Protein AF-A0A833VD41-F1 (afdb_monomer_lite)

Structure (mmCIF, N/CA/C/O backbone):
data_AF-A0A833VD41-F1
#
_entry.id   AF-A0A833VD41-F1
#
loop_
_atom_site.group_PDB
_atom_site.id
_atom_site.type_symbol
_atom_site.label_atom_id
_atom_site.label_alt_id
_atom_site.label_comp_id
_atom_site.label_asym_id
_atom_site.label_entity_id
_atom_site.label_seq_id
_atom_site.pdbx_PDB_ins_code
_atom_site.Cartn_x
_atom_site.Cartn_y
_atom_site.Cartn_z
_atom_site.occupancy
_atom_site.B_iso_or_equiv
_atom_site.auth_seq_id
_atom_site.auth_comp_id
_atom_site.auth_asym_id
_atom_site.auth_atom_id
_atom_site.pdbx_PDB_model_num
ATOM 1 N N . MET A 1 1 ? -78.124 39.931 -22.603 1.00 24.50 1 MET A N 1
ATOM 2 C CA . MET A 1 1 ? -79.133 40.743 -21.884 1.00 24.50 1 MET A CA 1
ATOM 3 C C . MET A 1 1 ? -78.482 41.311 -20.625 1.00 24.50 1 MET A C 1
ATOM 5 O O . MET A 1 1 ? -77.676 40.606 -20.037 1.00 24.50 1 MET A O 1
ATOM 9 N N . PRO A 1 2 ? -78.702 42.594 -20.312 1.00 43.75 2 PRO A N 1
ATOM 10 C CA . PRO A 1 2 ? -77.705 43.614 -20.656 1.00 43.75 2 PRO A CA 1
ATOM 11 C C . PRO A 1 2 ? -77.547 44.705 -19.577 1.00 43.75 2 PRO A C 1
ATOM 13 O O . PRO A 1 2 ? -78.275 44.710 -18.590 1.00 43.75 2 PRO A O 1
ATOM 16 N N . ARG A 1 3 ? -76.638 45.656 -19.828 1.00 27.34 3 ARG A N 1
ATOM 17 C CA . ARG A 1 3 ? -76.684 47.117 -19.549 1.00 27.34 3 ARG A CA 1
ATOM 18 C C . ARG A 1 3 ? -75.227 47.591 -19.590 1.00 27.34 3 ARG A C 1
ATOM 20 O O . ARG A 1 3 ? -74.376 46.947 -19.003 1.00 27.34 3 ARG A O 1
ATOM 27 N N . GLY A 1 4 ? -74.811 48.645 -20.270 1.00 28.80 4 GLY A N 1
ATOM 28 C CA . GLY A 1 4 ? -75.468 49.783 -20.895 1.00 28.80 4 GLY A CA 1
ATOM 29 C C . GLY A 1 4 ? -74.367 50.847 -21.014 1.00 28.80 4 GLY A C 1
ATOM 30 O O . GLY A 1 4 ? -73.556 50.991 -20.105 1.00 28.80 4 GLY A O 1
ATOM 31 N N . PHE A 1 5 ? -74.283 51.498 -22.168 1.00 29.75 5 PHE A N 1
ATOM 32 C CA . PHE A 1 5 ? -73.279 52.499 -22.543 1.00 29.75 5 PHE A CA 1
ATOM 33 C C . PHE A 1 5 ? -73.194 53.696 -21.583 1.00 29.75 5 PHE A C 1
ATOM 35 O O . PHE A 1 5 ? -74.227 54.181 -21.136 1.00 29.75 5 PHE A O 1
ATOM 42 N N . LEU A 1 6 ? -71.996 54.281 -21.446 1.00 29.16 6 LEU A N 1
ATOM 43 C CA . LEU A 1 6 ? -71.805 55.736 -21.517 1.00 29.16 6 LEU A CA 1
ATOM 44 C C . LEU A 1 6 ? -70.331 56.074 -21.785 1.00 29.16 6 LEU A C 1
ATOM 46 O O . LEU A 1 6 ? -69.421 55.616 -21.100 1.00 29.16 6 LEU A O 1
ATOM 50 N N . ALA A 1 7 ? -70.122 56.848 -22.845 1.00 29.89 7 ALA A N 1
ATOM 51 C CA . ALA A 1 7 ? -68.842 57.398 -23.258 1.00 29.89 7 ALA A CA 1
ATOM 52 C C . ALA A 1 7 ? -68.616 58.793 -22.641 1.00 29.89 7 ALA A C 1
ATOM 54 O O . ALA A 1 7 ? -69.528 59.387 -22.072 1.00 29.89 7 ALA A O 1
ATOM 55 N N . VAL A 1 8 ? -67.434 59.342 -22.949 1.00 27.98 8 VAL A N 1
ATOM 56 C CA . VAL A 1 8 ? -67.030 60.765 -22.906 1.00 27.98 8 VAL A CA 1
ATOM 57 C C . VAL A 1 8 ? -66.381 61.187 -21.573 1.00 27.98 8 VAL A C 1
ATOM 59 O O . VAL A 1 8 ? -67.017 61.290 -20.538 1.00 27.98 8 VAL A O 1
ATOM 62 N N . THR A 1 9 ? -65.069 61.431 -21.523 1.00 29.16 9 THR A N 1
ATOM 63 C CA . THR A 1 9 ? -64.486 62.730 -21.911 1.00 29.16 9 THR A CA 1
ATOM 64 C C . THR A 1 9 ? -62.962 62.638 -22.084 1.00 29.16 9 THR A C 1
ATOM 66 O O . THR A 1 9 ? -62.255 61.987 -21.321 1.00 29.16 9 THR A O 1
ATOM 69 N N . LYS A 1 10 ? -62.446 63.337 -23.102 1.00 31.17 10 LYS A N 1
ATOM 70 C CA . LYS A 1 10 ? -61.019 63.629 -23.292 1.00 31.17 10 LYS A CA 1
ATOM 71 C C . LYS A 1 10 ? -60.601 64.765 -22.353 1.00 31.17 10 LYS A C 1
ATOM 73 O O . LYS A 1 10 ? -61.201 65.831 -22.421 1.00 31.17 10 LYS A O 1
ATOM 78 N N . LEU A 1 11 ? -59.481 64.610 -21.650 1.00 29.00 11 LEU A N 1
ATOM 79 C CA . LEU A 1 11 ? -58.628 65.733 -21.255 1.00 29.00 11 LEU A CA 1
ATOM 80 C C . LEU A 1 11 ? -57.218 65.486 -21.802 1.00 29.00 11 LEU A C 1
ATOM 82 O O . LEU A 1 11 ? -56.498 64.588 -21.375 1.00 29.00 11 LEU A O 1
ATOM 86 N N . LYS A 1 12 ? -56.857 66.270 -22.823 1.00 37.88 12 LYS A N 1
ATOM 87 C CA . LYS A 1 12 ? -55.473 66.465 -23.265 1.00 37.88 12 LYS A CA 1
ATOM 88 C C . LYS A 1 12 ? -54.776 67.322 -22.214 1.00 37.88 12 LYS A C 1
ATOM 90 O O . LYS A 1 12 ? -55.322 68.367 -21.897 1.00 37.88 12 LYS A O 1
ATOM 95 N N . LEU A 1 13 ? -53.551 66.971 -21.826 1.00 28.84 13 LEU A N 1
ATOM 96 C CA . LEU A 1 13 ? -52.504 67.937 -21.475 1.00 28.84 13 LEU A CA 1
ATOM 97 C C . LEU A 1 13 ? -51.120 67.288 -21.671 1.00 28.84 13 LEU A C 1
ATOM 99 O O . LEU A 1 13 ? -50.724 66.371 -20.964 1.00 28.84 13 LEU A O 1
ATOM 103 N N . THR A 1 14 ? -50.459 67.754 -22.736 1.00 30.27 14 THR A N 1
ATOM 104 C CA . THR A 1 14 ? -49.013 68.016 -22.884 1.00 30.27 14 THR A CA 1
ATOM 105 C C . THR A 1 14 ? -47.986 66.960 -22.443 1.00 30.27 14 THR A C 1
ATOM 107 O O . THR A 1 14 ? -47.759 66.720 -21.263 1.00 30.27 14 THR A O 1
ATOM 110 N N . LYS A 1 15 ? -47.245 66.432 -23.432 1.00 36.94 15 LYS A N 1
ATOM 111 C CA . LYS A 1 15 ? -45.976 65.702 -23.245 1.00 36.94 15 LYS A CA 1
ATOM 112 C C . LYS A 1 15 ? -44.894 66.635 -22.677 1.00 36.94 15 LYS A C 1
ATOM 114 O O . LYS A 1 15 ? -44.844 67.796 -23.080 1.00 36.94 15 LYS A O 1
ATOM 119 N N . PRO A 1 16 ? -43.907 66.076 -21.958 1.00 32.91 16 PRO A N 1
ATOM 120 C CA . PRO A 1 16 ? -42.559 66.182 -22.503 1.00 32.91 16 PRO A CA 1
ATOM 121 C C . PRO A 1 16 ? -41.755 64.873 -22.432 1.00 32.91 16 PRO A C 1
ATOM 123 O O . PRO A 1 16 ? -41.550 64.268 -21.391 1.00 32.91 16 PRO A O 1
ATOM 126 N N . ASN A 1 17 ? -41.282 64.486 -23.615 1.00 32.09 17 ASN A N 1
ATOM 127 C CA . ASN A 1 17 ? -39.889 64.165 -23.920 1.00 32.09 17 ASN A CA 1
ATOM 128 C C . ASN A 1 17 ? -39.107 63.237 -22.963 1.00 32.09 17 ASN A C 1
ATOM 130 O O . ASN A 1 17 ? -38.398 63.703 -22.078 1.00 32.09 17 ASN A O 1
ATOM 134 N N . MET A 1 18 ? -39.075 61.934 -23.267 1.00 29.88 18 MET A N 1
ATOM 135 C CA . MET A 1 18 ? -37.922 61.086 -22.942 1.00 29.88 18 MET A CA 1
ATOM 136 C C . MET A 1 18 ? -37.535 60.240 -24.158 1.00 29.88 18 MET A C 1
ATOM 138 O O . MET A 1 18 ? -38.360 59.598 -24.805 1.00 29.88 18 MET A O 1
ATOM 142 N N . LYS A 1 19 ? -36.251 60.339 -24.502 1.00 36.59 19 LYS A N 1
ATOM 143 C CA . LYS A 1 19 ? -35.615 59.878 -25.737 1.00 36.59 19 LYS A CA 1
ATOM 144 C C . LYS A 1 19 ? -35.755 58.364 -25.936 1.00 36.59 19 LYS A C 1
ATOM 146 O O . LYS A 1 19 ? -35.441 57.577 -25.048 1.00 36.59 19 LYS A O 1
ATOM 151 N N . MET A 1 20 ? -36.148 57.977 -27.149 1.00 26.28 20 MET A N 1
ATOM 152 C CA . MET A 1 20 ? -36.200 56.589 -27.612 1.00 26.28 20 MET A CA 1
ATOM 153 C C . MET A 1 20 ? -34.796 55.969 -27.654 1.00 26.28 20 MET A C 1
ATOM 155 O O . MET A 1 20 ? -33.944 56.409 -28.429 1.00 26.28 20 MET A O 1
ATOM 159 N N . LYS A 1 21 ? -34.565 54.902 -26.881 1.00 37.25 21 LYS A N 1
ATOM 160 C CA . LYS A 1 21 ? -33.503 53.931 -27.179 1.00 37.25 21 LYS A CA 1
ATOM 161 C C . LYS A 1 21 ? -34.046 52.966 -28.233 1.00 37.25 21 LYS A C 1
ATOM 163 O O . LYS A 1 21 ? -35.044 52.298 -27.998 1.00 37.25 21 LYS A O 1
ATOM 168 N N . LYS A 1 22 ? -33.410 52.937 -29.407 1.00 36.41 22 LYS A N 1
ATOM 169 C CA . LYS A 1 22 ? -33.751 52.012 -30.495 1.00 36.41 22 LYS A CA 1
ATOM 170 C C . LYS A 1 22 ? -33.491 50.565 -30.066 1.00 36.41 22 LYS A C 1
ATOM 172 O O . LYS A 1 22 ? -32.400 50.227 -29.614 1.00 36.41 22 LYS A O 1
ATOM 177 N N . GLU A 1 23 ? -34.510 49.748 -30.263 1.00 32.75 23 GLU A N 1
ATOM 178 C CA . GLU A 1 23 ? -34.560 48.303 -30.073 1.00 32.75 23 GLU A CA 1
ATOM 179 C C . GLU A 1 23 ? -33.727 47.575 -31.149 1.00 32.75 23 GLU A C 1
ATOM 181 O O . GLU A 1 23 ? -33.763 47.942 -32.327 1.00 32.75 23 GLU A O 1
ATOM 186 N N . LYS A 1 24 ? -32.961 46.544 -30.763 1.00 35.94 24 LYS A N 1
ATOM 187 C CA . LYS A 1 24 ? -32.321 45.597 -31.695 1.00 35.94 24 LYS A CA 1
ATOM 188 C C . LYS A 1 24 ? -32.912 44.199 -31.477 1.00 35.94 24 LYS A C 1
ATOM 190 O O . LYS A 1 24 ? -32.937 43.708 -30.355 1.00 35.94 24 LYS A O 1
ATOM 195 N N . LYS A 1 25 ? -33.376 43.614 -32.588 1.00 32.78 25 LYS A N 1
ATOM 196 C CA . LYS A 1 25 ? -34.058 42.316 -32.760 1.00 32.78 25 LYS A CA 1
ATOM 197 C C . LYS A 1 25 ? -33.333 41.110 -32.122 1.00 32.78 25 LYS A C 1
ATOM 199 O O . LYS A 1 25 ? -32.107 41.148 -31.992 1.00 32.78 25 LYS A O 1
ATOM 204 N N . PRO A 1 26 ? -34.072 40.028 -31.790 1.00 31.58 26 PRO A N 1
ATOM 205 C CA . PRO A 1 26 ? -33.546 38.873 -31.067 1.00 31.58 26 PRO A CA 1
ATOM 206 C C . PRO A 1 26 ? -32.606 38.043 -31.950 1.00 31.58 26 PRO A C 1
ATOM 208 O O . PRO A 1 26 ? -32.901 37.797 -33.119 1.00 31.58 26 PRO A O 1
ATOM 211 N N . LYS A 1 27 ? -31.476 37.607 -31.383 1.00 34.44 27 LYS A N 1
ATOM 212 C CA . LYS A 1 27 ? -30.559 36.654 -32.018 1.00 34.44 27 LYS A CA 1
ATOM 213 C C . LYS A 1 27 ? -30.874 35.232 -31.544 1.00 34.44 27 LYS A C 1
ATOM 215 O O . LYS A 1 27 ? -30.979 34.985 -30.345 1.00 34.44 27 LYS A O 1
ATOM 220 N N . THR A 1 28 ? -31.023 34.338 -32.514 1.00 33.16 28 THR A N 1
ATOM 221 C CA . THR A 1 28 ? -31.126 32.871 -32.432 1.00 33.16 28 THR A CA 1
ATOM 222 C C . THR A 1 28 ? -29.975 32.279 -31.591 1.00 33.16 28 THR A C 1
ATOM 224 O O . THR A 1 28 ? -28.886 32.855 -31.617 1.00 33.16 28 THR A O 1
ATOM 227 N N . PRO A 1 29 ? -30.165 31.175 -30.834 1.00 34.50 29 PRO A N 1
ATOM 228 C CA . PRO A 1 29 ? -29.155 30.676 -29.899 1.00 34.50 29 PRO A CA 1
ATOM 229 C C . PRO A 1 29 ? -27.916 30.156 -30.632 1.00 34.50 29 PRO A C 1
ATOM 231 O O . PRO A 1 29 ? -27.922 29.106 -31.272 1.00 34.50 29 PRO A O 1
ATOM 234 N N . GLU A 1 30 ? -26.843 30.925 -30.517 1.00 30.03 30 GLU A N 1
ATOM 235 C CA . GLU A 1 30 ? -25.535 30.630 -31.074 1.00 30.03 30 GLU A CA 1
ATOM 236 C C . GLU A 1 30 ? -24.824 29.601 -30.180 1.00 30.03 30 GLU A C 1
ATOM 238 O O . GLU A 1 30 ? -24.480 29.876 -29.032 1.00 30.03 30 GLU A O 1
ATOM 243 N N . SER A 1 31 ? -24.701 28.391 -30.732 1.00 28.92 31 SER A N 1
ATOM 244 C CA . SER A 1 31 ? -23.629 27.404 -30.555 1.00 28.92 31 SER A CA 1
ATOM 245 C C . SER A 1 31 ? -23.023 27.209 -29.157 1.00 28.92 31 SER A C 1
ATOM 247 O O . SER A 1 31 ? -22.315 28.066 -28.631 1.00 28.92 31 SER A O 1
ATOM 249 N N . TYR A 1 32 ? -23.211 25.992 -28.635 1.00 28.55 32 TYR A N 1
ATOM 250 C CA . TYR A 1 32 ? -22.331 25.249 -27.724 1.00 28.55 32 TYR A CA 1
ATOM 251 C C . TYR A 1 32 ? -21.067 26.002 -27.283 1.00 28.55 32 TYR A C 1
ATOM 253 O O . TYR A 1 32 ? -20.016 25.923 -27.917 1.00 28.55 32 TYR A O 1
ATOM 261 N N . LYS A 1 33 ? -21.154 26.700 -26.146 1.00 33.66 33 LYS A N 1
ATOM 262 C CA . LYS A 1 33 ? -19.960 27.139 -25.426 1.00 33.66 33 LYS A CA 1
ATOM 263 C C . LYS A 1 33 ? -19.175 25.891 -25.045 1.00 33.66 33 LYS A C 1
ATOM 265 O O . LYS A 1 33 ? -19.639 25.085 -24.238 1.00 33.66 33 LYS A O 1
ATOM 270 N N . THR A 1 34 ? -18.000 25.738 -25.642 1.00 32.47 34 THR A N 1
ATOM 271 C CA . THR A 1 34 ? -17.008 24.734 -25.275 1.00 32.47 34 THR A CA 1
ATOM 272 C C . THR A 1 34 ? -16.805 24.802 -23.769 1.00 32.47 34 THR A C 1
ATOM 274 O O . THR A 1 34 ? -16.324 25.806 -23.242 1.00 32.47 34 THR A O 1
ATOM 277 N N . ARG A 1 35 ? -17.232 23.744 -23.075 1.00 36.59 35 ARG A N 1
ATOM 278 C CA . ARG A 1 35 ? -16.995 23.526 -21.651 1.00 36.59 35 ARG A CA 1
ATOM 279 C C . ARG A 1 35 ? -15.515 23.800 -21.394 1.00 36.59 35 ARG A C 1
ATOM 281 O O . ARG A 1 35 ? -14.660 23.109 -21.945 1.00 36.59 35 ARG A O 1
ATOM 288 N N . THR A 1 36 ? -15.217 24.840 -20.619 1.00 36.47 36 THR A N 1
ATOM 289 C CA . THR A 1 36 ? -13.867 25.123 -20.130 1.00 36.47 36 THR A CA 1
ATOM 290 C C . THR A 1 36 ? -13.336 23.836 -19.516 1.00 36.47 36 THR A C 1
ATOM 292 O O . THR A 1 36 ? -13.915 23.338 -18.549 1.00 36.47 36 THR A O 1
ATOM 295 N N . LYS A 1 37 ? -12.312 23.243 -20.140 1.00 48.03 37 LYS A N 1
ATOM 296 C CA . LYS A 1 37 ? -11.690 22.004 -19.671 1.00 48.03 37 LYS A CA 1
ATOM 297 C C . LYS A 1 37 ? -11.190 22.268 -18.255 1.00 48.03 37 LYS A C 1
ATOM 299 O O . LYS A 1 37 ? -10.231 23.013 -18.077 1.00 48.03 37 LYS A O 1
ATOM 304 N N . THR A 1 38 ? -11.855 21.701 -17.256 1.00 41.53 38 THR A N 1
ATOM 305 C CA . THR A 1 38 ? -11.298 21.611 -15.909 1.00 41.53 38 THR A CA 1
ATOM 306 C C . THR A 1 38 ? -9.931 20.940 -16.033 1.00 41.53 38 THR A C 1
ATOM 308 O O . THR A 1 38 ? -9.863 19.874 -16.657 1.00 41.53 38 THR A O 1
ATOM 311 N N . PRO A 1 39 ? -8.843 21.538 -15.521 1.00 53.81 39 PRO A N 1
ATOM 312 C CA . PRO A 1 39 ? -7.560 20.857 -15.504 1.00 53.81 39 PRO A CA 1
ATOM 313 C C . PRO A 1 39 ? -7.734 19.561 -14.707 1.00 53.81 39 PRO A C 1
ATOM 315 O O . PRO A 1 39 ? -8.238 19.576 -13.586 1.00 53.81 39 PRO A O 1
ATOM 318 N N . THR A 1 40 ? -7.396 18.427 -15.314 1.00 61.81 40 THR A N 1
ATOM 319 C CA . THR A 1 40 ? -7.326 17.150 -14.598 1.00 61.81 40 THR A CA 1
ATOM 320 C C . THR A 1 40 ? -6.220 17.239 -13.543 1.00 61.81 40 THR A C 1
ATOM 322 O O . THR A 1 40 ? -5.266 17.996 -13.730 1.00 61.81 40 THR A O 1
ATOM 325 N N . LEU A 1 41 ? -6.310 16.474 -12.447 1.00 63.34 41 LEU A N 1
ATOM 326 C CA . LEU A 1 41 ? -5.271 16.446 -11.397 1.00 63.34 41 LEU A CA 1
ATOM 327 C C . LEU A 1 41 ? -3.870 16.208 -11.982 1.00 63.34 41 LEU A C 1
ATOM 329 O O . LEU A 1 41 ? -2.909 16.881 -11.615 1.00 63.34 41 LEU A O 1
ATOM 333 N N . ARG A 1 42 ? -3.794 15.355 -13.005 1.00 59.31 42 ARG A N 1
ATOM 334 C CA . ARG A 1 42 ? -2.610 15.141 -13.839 1.00 59.31 42 ARG A CA 1
ATOM 335 C C . ARG A 1 42 ? -1.996 16.431 -14.402 1.00 59.31 42 ARG A C 1
ATOM 337 O O . ARG A 1 42 ? -0.784 16.592 -14.346 1.00 59.31 42 ARG A O 1
ATOM 344 N N . ASN A 1 43 ? -2.802 17.349 -14.937 1.00 62.09 43 ASN A N 1
ATOM 345 C CA . ASN A 1 43 ? -2.316 18.611 -15.510 1.00 62.09 43 ASN A CA 1
ATOM 346 C C . ASN A 1 43 ? -1.880 19.624 -14.442 1.00 62.09 43 ASN A C 1
ATOM 348 O O . ASN A 1 43 ? -1.163 20.564 -14.764 1.00 62.09 43 ASN A O 1
ATOM 352 N N . LEU A 1 44 ? -2.341 19.464 -13.198 1.00 63.66 44 LEU A N 1
ATOM 353 C CA . LEU A 1 44 ? -1.937 20.304 -12.072 1.00 63.66 44 LEU A CA 1
ATOM 354 C C . LEU A 1 44 ? -0.599 19.844 -11.477 1.00 63.66 44 LEU A C 1
ATOM 356 O O . LEU A 1 44 ? 0.201 20.668 -11.045 1.00 63.66 44 LEU A O 1
ATOM 360 N N . LEU A 1 45 ? -0.374 18.528 -11.445 1.00 65.81 45 LEU A N 1
ATOM 361 C CA . LEU A 1 45 ? 0.787 17.915 -10.797 1.00 65.81 45 LEU A CA 1
ATOM 362 C C . LEU A 1 45 ? 1.987 17.748 -11.736 1.00 65.81 45 LEU A C 1
ATOM 364 O O . LEU A 1 45 ? 3.132 17.774 -11.286 1.00 65.81 45 LEU A O 1
ATOM 368 N N . LEU A 1 46 ? 1.755 17.618 -13.043 1.00 68.56 46 LEU A N 1
ATOM 369 C CA . LEU A 1 46 ? 2.820 17.719 -14.035 1.00 68.56 46 LEU A CA 1
ATOM 370 C C . LEU A 1 46 ? 3.150 19.204 -14.229 1.00 68.56 46 LEU A C 1
ATOM 372 O O . LEU A 1 46 ? 2.297 19.984 -14.644 1.00 68.56 46 LEU A O 1
ATOM 376 N N . GLY A 1 47 ? 4.381 19.605 -13.894 1.00 59.50 47 GLY A N 1
ATOM 377 C CA . GLY A 1 47 ? 4.810 21.001 -13.999 1.00 59.50 47 GLY A CA 1
ATOM 378 C C . GLY A 1 47 ? 4.598 21.583 -15.408 1.00 59.50 47 GLY A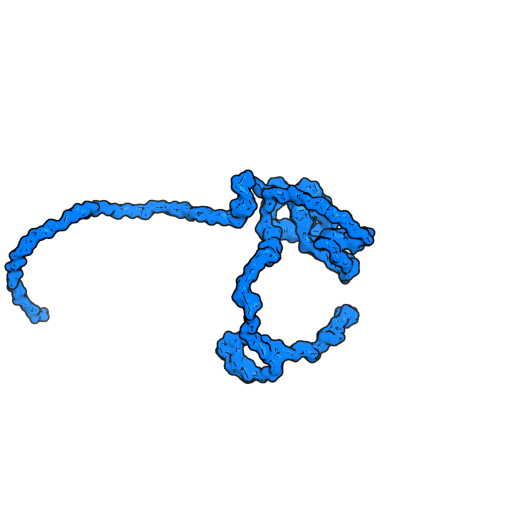 C 1
ATOM 379 O O . GLY A 1 47 ? 4.567 20.833 -16.385 1.00 59.50 47 GLY A O 1
ATOM 380 N N . PRO A 1 48 ? 4.517 22.918 -15.558 1.00 58.19 48 PRO A N 1
ATOM 381 C CA . PRO A 1 48 ? 4.185 23.581 -16.829 1.00 58.19 48 PRO A CA 1
ATOM 382 C C . PRO A 1 48 ? 5.164 23.280 -17.982 1.00 58.19 48 PRO A C 1
ATOM 384 O O . PRO A 1 48 ? 4.864 23.554 -19.142 1.00 58.19 48 PRO A O 1
ATOM 387 N N . THR A 1 49 ? 6.332 22.709 -17.681 1.00 56.72 49 THR A N 1
ATOM 388 C CA . THR A 1 49 ? 7.363 22.290 -18.640 1.00 56.72 49 THR A CA 1
ATOM 389 C C . THR A 1 49 ? 7.268 20.814 -19.052 1.00 56.72 49 THR A C 1
ATOM 391 O O . THR A 1 49 ? 7.893 20.412 -20.036 1.00 56.72 49 THR A O 1
ATOM 394 N N . ALA A 1 50 ? 6.494 19.991 -18.339 1.00 59.78 50 ALA A N 1
ATOM 395 C CA . ALA A 1 50 ? 6.379 18.561 -18.591 1.00 59.78 50 ALA A CA 1
ATOM 396 C C . ALA A 1 50 ? 5.384 18.292 -19.731 1.00 59.78 50 ALA A C 1
ATOM 398 O O . ALA A 1 50 ? 4.183 18.146 -19.525 1.00 59.78 50 ALA A O 1
ATOM 399 N N . LYS A 1 51 ? 5.896 18.199 -20.964 1.00 67.50 51 LYS A N 1
ATOM 400 C CA . LYS A 1 51 ? 5.085 17.849 -22.146 1.00 67.50 51 LYS A CA 1
ATOM 401 C C . LYS A 1 51 ? 4.547 16.412 -22.107 1.00 67.50 51 LYS A C 1
ATOM 403 O O . LYS A 1 51 ? 3.555 16.120 -22.769 1.00 67.50 51 LYS A O 1
ATOM 408 N N . THR A 1 52 ? 5.197 15.518 -21.361 1.00 80.19 52 THR A N 1
ATOM 409 C CA . THR A 1 52 ? 4.896 14.079 -21.332 1.00 80.19 52 THR A CA 1
ATOM 410 C C . THR A 1 52 ? 5.069 13.511 -19.927 1.00 80.19 52 THR A C 1
ATOM 412 O O . THR A 1 52 ? 6.082 13.770 -19.278 1.00 80.19 52 THR A O 1
ATOM 415 N N . ASN A 1 53 ? 4.110 12.702 -19.480 1.00 88.25 53 ASN A N 1
ATOM 416 C CA . ASN A 1 53 ? 4.215 11.941 -18.237 1.00 88.25 53 ASN A CA 1
ATOM 417 C C . ASN A 1 53 ? 5.189 10.769 -18.435 1.00 88.25 53 ASN A C 1
ATOM 419 O O . ASN A 1 53 ? 5.043 10.007 -19.389 1.00 88.25 53 ASN A O 1
ATOM 423 N N . LEU A 1 54 ? 6.157 10.602 -17.536 1.00 90.94 54 LEU A N 1
ATOM 424 C CA . LEU A 1 54 ? 7.136 9.514 -17.576 1.00 90.94 54 LEU A CA 1
ATOM 425 C C . LEU A 1 54 ? 6.462 8.140 -17.507 1.00 90.94 54 LEU A C 1
ATOM 427 O O . LEU A 1 54 ? 6.932 7.195 -18.138 1.00 90.94 54 LEU A O 1
ATOM 431 N N . ARG A 1 55 ? 5.334 8.032 -16.794 1.00 92.00 55 ARG A N 1
ATOM 432 C CA . ARG A 1 55 ? 4.498 6.823 -16.787 1.00 92.00 55 ARG A CA 1
ATOM 433 C C . ARG A 1 55 ? 4.152 6.386 -18.209 1.00 92.00 55 ARG A C 1
ATOM 435 O O . ARG A 1 55 ? 4.233 5.202 -18.519 1.00 92.00 55 ARG A O 1
ATOM 442 N N . ASP A 1 56 ? 3.838 7.347 -19.075 1.00 90.38 56 ASP A N 1
ATOM 443 C CA . ASP A 1 56 ? 3.352 7.079 -20.422 1.00 90.38 56 ASP A CA 1
ATOM 444 C C . ASP A 1 56 ? 4.449 6.551 -21.349 1.00 90.38 56 ASP A C 1
ATOM 446 O O . ASP A 1 56 ? 4.245 5.599 -22.094 1.00 90.38 56 ASP A O 1
ATOM 450 N N . THR A 1 57 ? 5.638 7.145 -21.273 1.00 90.75 57 THR A N 1
ATOM 451 C CA . THR A 1 57 ? 6.773 6.765 -22.121 1.00 90.75 57 THR A CA 1
ATOM 452 C C . THR A 1 57 ? 7.548 5.572 -21.569 1.00 90.75 57 THR A C 1
ATOM 454 O O . THR A 1 57 ? 8.116 4.799 -22.334 1.00 90.75 57 THR A O 1
ATOM 457 N N . GLY A 1 58 ? 7.577 5.402 -20.246 1.00 91.88 58 GLY A N 1
ATOM 458 C CA . GLY A 1 58 ? 8.368 4.366 -19.585 1.00 91.88 58 GLY A CA 1
ATOM 459 C C . GLY A 1 58 ? 7.702 2.990 -19.521 1.00 91.88 58 GLY A C 1
ATOM 460 O O . GLY A 1 58 ? 8.408 2.006 -19.327 1.00 91.88 58 GLY A O 1
ATOM 461 N N . LEU A 1 59 ? 6.380 2.881 -19.670 1.00 92.88 59 LEU A N 1
ATOM 462 C CA . LEU A 1 59 ? 5.690 1.580 -19.664 1.00 92.88 59 LEU A CA 1
ATOM 463 C C . LEU A 1 59 ? 5.729 0.854 -21.018 1.00 92.88 59 LEU A C 1
ATOM 465 O O . LEU A 1 59 ? 5.410 -0.334 -21.087 1.00 92.88 59 LEU A O 1
ATOM 469 N N . GLY A 1 60 ? 6.114 1.543 -22.096 1.00 91.50 60 GLY A N 1
ATOM 470 C CA . GLY A 1 60 ? 6.141 0.965 -23.438 1.00 91.50 60 GLY A CA 1
ATOM 471 C C . GLY A 1 60 ? 4.770 0.417 -23.842 1.00 91.50 60 GLY A C 1
ATOM 472 O O . GLY A 1 60 ? 3.765 1.118 -23.751 1.00 91.50 60 GLY A O 1
ATOM 473 N N . ALA A 1 61 ? 4.716 -0.852 -24.252 1.00 92.19 61 ALA A N 1
ATOM 474 C CA . ALA A 1 61 ? 3.474 -1.509 -24.667 1.00 92.19 61 ALA A CA 1
ATOM 475 C C . ALA A 1 61 ? 2.418 -1.601 -23.547 1.00 92.19 61 ALA A C 1
ATOM 477 O O . ALA A 1 61 ? 1.226 -1.625 -23.839 1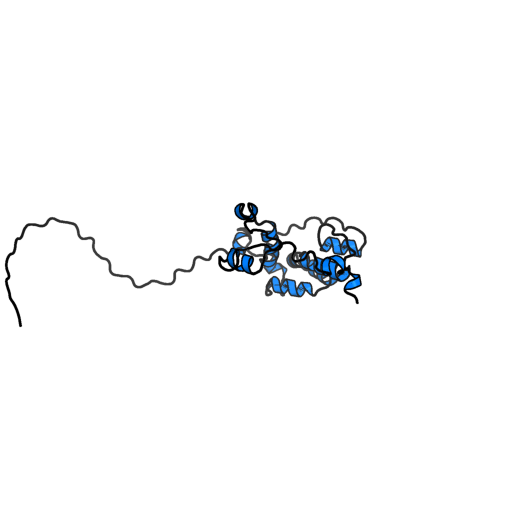.00 92.19 61 ALA A O 1
ATOM 478 N N . LEU A 1 62 ? 2.833 -1.592 -22.274 1.00 92.94 62 LEU A N 1
ATOM 479 C CA . LEU A 1 62 ? 1.921 -1.645 -21.125 1.00 92.94 62 LEU A CA 1
ATOM 480 C C . LEU A 1 62 ? 1.230 -0.305 -20.848 1.00 92.94 62 LEU A C 1
ATOM 482 O O . LEU A 1 62 ? 0.357 -0.230 -19.987 1.00 92.94 62 LEU A O 1
ATOM 486 N N . TYR A 1 63 ? 1.584 0.757 -21.580 1.00 92.25 63 TYR A N 1
ATOM 487 C CA . TYR A 1 63 ? 0.972 2.073 -21.433 1.00 92.25 63 TYR A CA 1
ATOM 488 C C . TYR A 1 63 ? -0.559 2.050 -21.568 1.00 92.25 63 TYR A C 1
ATOM 490 O O . TYR A 1 63 ? -1.247 2.829 -20.909 1.00 92.25 63 TYR A O 1
ATOM 498 N N . CYS A 1 64 ? -1.107 1.161 -22.397 1.00 93.31 64 CYS A N 1
ATOM 499 C CA . CYS A 1 64 ? -2.547 1.078 -22.630 1.00 93.31 64 CYS A CA 1
ATOM 500 C C . CYS A 1 64 ? -3.350 0.582 -21.416 1.00 93.31 64 CYS A C 1
ATOM 502 O O . CYS A 1 64 ? -4.562 0.792 -21.373 1.00 93.31 64 CYS A O 1
ATOM 504 N N . LEU A 1 65 ? -2.702 -0.062 -20.441 1.00 94.12 65 LEU A N 1
ATOM 505 C CA . LEU A 1 65 ? -3.368 -0.595 -19.258 1.00 94.12 65 LEU A CA 1
ATOM 506 C C . LEU A 1 65 ? -3.655 0.527 -18.251 1.00 94.12 65 LEU A C 1
ATOM 508 O O . LEU A 1 65 ? -2.781 1.362 -18.032 1.00 94.12 65 LEU A O 1
ATOM 512 N N . PRO A 1 66 ? -4.828 0.556 -17.600 1.00 94.12 66 PRO A N 1
ATOM 513 C CA . PRO A 1 66 ? -5.049 1.329 -16.380 1.00 94.12 66 PRO A CA 1
ATOM 514 C C . PRO A 1 66 ? -4.069 0.929 -15.269 1.00 94.12 66 PRO A C 1
ATOM 516 O O . PRO A 1 66 ? -3.657 -0.228 -15.196 1.00 94.12 66 PRO A O 1
ATOM 519 N N . ASP A 1 67 ? -3.723 1.869 -14.388 1.00 93.94 67 ASP A N 1
ATOM 520 C CA . ASP A 1 67 ? -2.747 1.625 -13.314 1.00 93.94 67 ASP A CA 1
ATOM 521 C C . ASP A 1 67 ? -3.209 0.543 -12.324 1.00 93.94 67 ASP A C 1
ATOM 523 O O . ASP A 1 67 ? -2.385 -0.255 -11.882 1.00 93.94 67 ASP A O 1
ATOM 527 N N . ASP A 1 68 ? -4.513 0.467 -12.042 1.00 93.69 68 ASP A N 1
ATOM 528 C CA . ASP A 1 68 ? -5.104 -0.558 -11.171 1.00 93.69 68 ASP A CA 1
ATOM 529 C C . ASP A 1 68 ? -4.909 -1.961 -11.769 1.00 93.69 68 ASP A C 1
ATOM 531 O O . ASP A 1 68 ? -4.385 -2.856 -11.112 1.00 93.69 68 ASP A O 1
ATOM 535 N N . LEU A 1 69 ? -5.229 -2.132 -13.061 1.00 95.88 69 LEU A N 1
ATOM 536 C CA . LEU A 1 69 ? -5.049 -3.410 -13.763 1.00 95.88 69 LEU A CA 1
ATOM 537 C C . LEU A 1 69 ? -3.573 -3.782 -13.898 1.00 95.88 69 LEU A C 1
ATOM 539 O O . LEU A 1 69 ? -3.215 -4.954 -13.809 1.00 95.88 69 LEU A O 1
ATOM 543 N N . LEU A 1 70 ? -2.704 -2.792 -14.117 1.00 95.69 70 LEU A N 1
ATOM 544 C CA . LEU A 1 70 ? -1.265 -3.020 -14.117 1.00 95.69 70 LEU A CA 1
ATOM 545 C C . LEU A 1 70 ? -0.804 -3.531 -12.746 1.00 95.69 70 LEU A C 1
ATOM 547 O O . LEU A 1 70 ? -0.043 -4.491 -12.689 1.00 95.69 70 LEU A O 1
ATOM 551 N N . HIS A 1 71 ? -1.277 -2.930 -11.652 1.00 94.75 71 HIS A N 1
ATOM 552 C CA . HIS A 1 71 ? -0.967 -3.398 -10.304 1.00 94.75 71 HIS A CA 1
ATOM 553 C C . HIS A 1 71 ? -1.475 -4.823 -10.054 1.00 94.75 71 HIS A C 1
ATOM 555 O O . HIS A 1 71 ? -0.716 -5.640 -9.536 1.00 94.75 71 HIS A O 1
ATOM 561 N N . ASP A 1 72 ? -2.701 -5.142 -10.473 1.00 95.50 72 ASP A N 1
ATOM 562 C CA . ASP A 1 72 ? -3.274 -6.485 -10.337 1.00 95.50 72 ASP A CA 1
ATOM 563 C C . ASP A 1 72 ? -2.431 -7.533 -11.072 1.00 95.50 72 ASP A C 1
ATOM 565 O O . ASP A 1 72 ? -2.123 -8.580 -10.507 1.00 95.50 72 ASP A O 1
ATOM 569 N N . ILE A 1 73 ? -1.970 -7.238 -12.292 1.00 96.44 73 ILE A N 1
ATOM 570 C CA . ILE A 1 73 ? -1.067 -8.126 -13.042 1.00 96.44 73 ILE A CA 1
ATOM 571 C C . ILE A 1 73 ? 0.266 -8.292 -12.306 1.00 96.44 73 ILE A C 1
ATOM 573 O O . ILE A 1 73 ? 0.746 -9.412 -12.143 1.00 96.44 73 ILE A O 1
ATOM 577 N N . LEU A 1 74 ? 0.862 -7.193 -11.833 1.00 96.56 74 LEU A N 1
ATOM 578 C CA . LEU A 1 74 ? 2.122 -7.240 -11.087 1.00 96.56 74 LEU A CA 1
ATOM 579 C C . LEU A 1 74 ? 1.987 -8.001 -9.760 1.00 96.56 74 LEU A C 1
ATOM 581 O O . LEU A 1 74 ? 2.968 -8.573 -9.296 1.00 96.56 74 LEU A O 1
ATOM 585 N N . SER A 1 75 ? 0.792 -8.050 -9.166 1.00 96.12 75 SER A N 1
ATOM 586 C CA . SER A 1 75 ? 0.529 -8.806 -7.935 1.00 96.12 75 SER A CA 1
ATOM 587 C C . SER A 1 75 ? 0.603 -10.326 -8.117 1.00 96.12 75 SER A C 1
ATOM 589 O O . SER A 1 75 ? 0.755 -11.048 -7.134 1.00 96.12 75 SER A O 1
ATOM 591 N N . LEU A 1 76 ? 0.534 -10.807 -9.364 1.00 96.19 76 LEU A N 1
ATOM 592 C CA . LEU A 1 76 ? 0.678 -12.222 -9.712 1.00 96.19 76 LEU A CA 1
ATOM 593 C C . LEU A 1 76 ? 2.144 -12.656 -9.838 1.00 96.19 76 LEU A C 1
ATOM 595 O O . LEU A 1 76 ? 2.420 -13.853 -9.892 1.00 96.19 76 LEU A O 1
ATOM 599 N N . LEU A 1 77 ? 3.072 -11.701 -9.926 1.00 96.69 77 LEU A N 1
ATOM 600 C CA . LEU A 1 77 ? 4.492 -11.972 -10.108 1.00 96.69 77 LEU A CA 1
ATOM 601 C C . LEU A 1 77 ? 5.174 -12.285 -8.776 1.00 96.69 77 LEU A C 1
ATOM 603 O O . LEU A 1 77 ? 4.828 -11.739 -7.725 1.00 96.69 77 LEU A O 1
ATOM 607 N N . ASP A 1 78 ? 6.199 -13.133 -8.834 1.00 95.88 78 ASP A N 1
ATOM 608 C CA . ASP A 1 78 ? 7.059 -13.373 -7.686 1.00 95.88 78 ASP A CA 1
ATOM 609 C C . ASP A 1 78 ? 8.072 -12.226 -7.486 1.00 95.88 78 ASP A C 1
ATOM 611 O O . ASP A 1 78 ? 8.182 -11.277 -8.271 1.00 95.88 78 ASP A O 1
ATOM 615 N N . ALA A 1 79 ? 8.838 -12.293 -6.397 1.00 95.25 79 ALA A N 1
ATOM 616 C CA . ALA A 1 79 ? 9.826 -11.263 -6.093 1.00 95.25 79 ALA A CA 1
ATOM 617 C C . ALA A 1 79 ? 10.946 -11.155 -7.146 1.00 95.25 79 ALA A C 1
ATOM 619 O O . ALA A 1 79 ? 11.519 -10.075 -7.309 1.00 95.25 79 ALA A O 1
ATOM 620 N N . THR A 1 80 ? 11.284 -12.257 -7.819 1.00 95.31 80 THR A N 1
ATOM 621 C CA . THR A 1 80 ? 12.362 -12.310 -8.811 1.00 95.31 80 THR A CA 1
ATOM 622 C C . THR A 1 80 ? 11.910 -11.630 -10.094 1.00 95.31 80 THR A C 1
ATOM 624 O O . THR A 1 80 ? 12.589 -10.728 -10.584 1.00 95.31 80 THR A O 1
ATOM 627 N N . ASP A 1 81 ? 10.726 -11.982 -10.579 1.00 96.94 81 ASP A N 1
ATOM 628 C CA . ASP A 1 81 ? 10.111 -11.413 -11.770 1.00 96.94 81 ASP A CA 1
ATOM 629 C C . ASP A 1 81 ? 9.821 -9.923 -11.579 1.00 96.94 81 ASP A C 1
ATOM 631 O O . ASP A 1 81 ? 10.124 -9.114 -12.459 1.00 96.94 81 ASP A O 1
ATOM 635 N N . LEU A 1 82 ? 9.338 -9.514 -10.398 1.00 96.56 82 LEU A N 1
ATOM 636 C CA . LEU A 1 82 ? 9.188 -8.095 -10.064 1.00 96.56 82 LEU A CA 1
ATOM 637 C C . LEU A 1 82 ? 10.524 -7.353 -10.063 1.00 96.56 82 LEU A C 1
ATOM 639 O O . LEU A 1 82 ? 10.586 -6.203 -10.505 1.00 96.56 82 LEU A O 1
ATOM 643 N N . ALA A 1 83 ? 11.594 -7.981 -9.568 1.00 94.12 83 ALA A N 1
ATOM 644 C CA . ALA A 1 83 ? 12.921 -7.383 -9.583 1.00 94.12 83 ALA A CA 1
ATOM 645 C C . ALA A 1 83 ? 13.429 -7.217 -11.020 1.00 94.12 83 ALA A C 1
ATOM 647 O O . ALA A 1 83 ? 13.864 -6.120 -11.370 1.00 94.12 83 ALA A O 1
ATOM 648 N N . VAL A 1 84 ? 13.299 -8.241 -11.867 1.00 96.62 84 VAL A N 1
ATOM 649 C CA . VAL A 1 84 ? 13.663 -8.171 -13.291 1.00 96.62 84 VAL A CA 1
ATOM 650 C C . VAL A 1 84 ? 12.848 -7.090 -13.999 1.00 96.62 84 VAL A C 1
ATOM 652 O O . VAL A 1 84 ? 13.426 -6.209 -14.637 1.00 96.62 84 VAL A O 1
ATOM 655 N N . PHE A 1 85 ? 11.526 -7.065 -13.815 1.00 96.12 85 PHE A N 1
ATOM 656 C CA . PHE A 1 85 ? 10.651 -6.051 -14.408 1.00 96.12 85 PHE A CA 1
ATOM 657 C C . PHE A 1 85 ? 11.037 -4.628 -13.979 1.00 96.12 85 PHE A C 1
ATOM 659 O O . PHE A 1 85 ? 11.047 -3.702 -14.797 1.00 96.12 85 PHE A O 1
ATOM 666 N N . SER A 1 86 ? 11.443 -4.448 -12.718 1.00 94.69 86 SER A N 1
ATOM 667 C CA . SER A 1 86 ? 11.886 -3.151 -12.198 1.00 94.69 86 SER A CA 1
ATOM 668 C C . SER A 1 86 ? 13.135 -2.594 -12.896 1.00 94.69 86 SER A C 1
ATOM 670 O O . SER A 1 86 ? 13.381 -1.394 -12.817 1.00 94.69 86 SER A O 1
ATOM 672 N N . THR A 1 87 ? 13.908 -3.427 -13.603 1.00 94.06 87 THR A N 1
ATOM 673 C CA . THR A 1 87 ? 15.111 -2.986 -14.332 1.00 94.06 87 THR A CA 1
ATOM 674 C C . THR A 1 87 ? 14.826 -2.450 -15.737 1.00 94.06 87 THR A C 1
ATOM 676 O O . THR A 1 87 ? 15.691 -1.801 -16.320 1.00 94.06 87 THR A O 1
ATOM 679 N N . ALA A 1 88 ? 13.624 -2.673 -16.281 1.00 94.56 88 ALA A N 1
ATOM 680 C CA . ALA A 1 88 ? 13.310 -2.333 -17.670 1.00 94.56 88 ALA A CA 1
ATOM 681 C C . ALA A 1 88 ? 13.211 -0.817 -17.927 1.00 94.56 88 ALA A C 1
ATOM 683 O O . ALA A 1 88 ? 13.631 -0.332 -18.977 1.00 94.56 88 ALA A O 1
ATOM 684 N N . SER A 1 89 ? 12.650 -0.045 -16.991 1.00 94.75 89 SER A N 1
ATOM 685 C CA . SER A 1 89 ? 12.538 1.410 -17.101 1.00 94.75 89 SER A CA 1
ATOM 686 C C . SER A 1 89 ? 12.323 2.082 -15.741 1.00 94.75 89 SER A C 1
ATOM 688 O O . SER A 1 89 ? 12.024 1.443 -14.735 1.00 94.75 89 SER A O 1
ATOM 690 N N . LYS A 1 90 ? 12.406 3.419 -15.700 1.00 93.56 90 LYS A N 1
ATOM 691 C CA . LYS A 1 90 ? 12.068 4.190 -14.490 1.00 93.56 90 LYS A CA 1
ATOM 692 C C . LYS A 1 90 ? 10.606 4.010 -14.073 1.00 93.56 90 LYS A C 1
ATOM 694 O O . LYS A 1 90 ? 10.317 3.996 -12.884 1.00 93.56 90 LYS A O 1
ATOM 699 N N . SER A 1 91 ? 9.690 3.874 -15.030 1.00 94.56 91 SER A N 1
ATOM 700 C CA . SER A 1 91 ? 8.267 3.693 -14.727 1.00 94.56 91 SER A CA 1
ATOM 701 C C . SER A 1 91 ? 7.999 2.294 -14.196 1.00 94.56 91 SER A C 1
ATOM 703 O O . SER A 1 91 ? 7.302 2.160 -13.195 1.00 94.56 91 SER A O 1
ATOM 705 N N . THR A 1 92 ? 8.606 1.262 -14.794 1.00 95.06 92 THR A N 1
ATOM 706 C CA . THR A 1 92 ? 8.487 -0.105 -14.271 1.00 95.06 92 THR A CA 1
ATOM 707 C C . THR A 1 92 ? 9.115 -0.224 -12.888 1.00 95.06 92 THR A C 1
ATOM 709 O O . THR A 1 92 ? 8.520 -0.839 -12.008 1.00 95.06 92 THR A O 1
ATOM 712 N N . TYR A 1 93 ? 10.242 0.453 -12.642 1.00 94.69 93 TYR A N 1
ATOM 713 C CA . TYR A 1 93 ? 10.834 0.558 -11.310 1.00 94.69 93 TYR A CA 1
ATOM 714 C C . TYR A 1 93 ? 9.859 1.129 -10.274 1.00 94.69 93 TYR A C 1
ATOM 716 O O . TYR A 1 93 ? 9.753 0.577 -9.178 1.00 94.69 93 TYR A O 1
ATOM 724 N N . VAL A 1 94 ? 9.142 2.211 -10.607 1.00 94.19 94 VAL A N 1
ATOM 725 C CA . VAL A 1 94 ? 8.172 2.847 -9.697 1.00 94.19 94 VAL A CA 1
ATOM 726 C C . VAL A 1 94 ? 7.026 1.890 -9.376 1.00 94.19 94 VAL A C 1
ATOM 728 O O . VAL A 1 94 ? 6.746 1.664 -8.202 1.00 94.19 94 VAL A O 1
ATOM 731 N N . PHE A 1 95 ? 6.402 1.286 -10.394 1.00 95.19 95 PHE A N 1
ATOM 732 C CA . PHE A 1 95 ? 5.291 0.352 -10.185 1.00 95.19 95 PHE A CA 1
ATOM 733 C C . PHE A 1 95 ? 5.720 -0.893 -9.406 1.00 95.19 95 PHE A C 1
ATOM 735 O O . PHE A 1 95 ? 5.066 -1.259 -8.432 1.00 95.19 95 PHE A O 1
ATOM 742 N N . SER A 1 96 ? 6.854 -1.502 -9.759 1.00 95.00 96 SER A N 1
ATOM 743 C CA . SER A 1 96 ? 7.378 -2.662 -9.033 1.00 95.00 96 SER A CA 1
ATOM 744 C C . SER A 1 96 ? 7.855 -2.343 -7.634 1.00 95.00 96 SER A C 1
ATOM 746 O O . SER A 1 96 ? 7.971 -3.257 -6.833 1.00 95.00 96 SER A O 1
ATOM 748 N N . SER A 1 97 ? 8.175 -1.091 -7.315 1.00 92.31 97 SER A N 1
ATOM 749 C CA . SER A 1 97 ? 8.588 -0.703 -5.963 1.00 92.31 97 SER A CA 1
ATOM 750 C C . SER A 1 97 ? 7.405 -0.318 -5.073 1.00 92.31 97 SER A C 1
ATOM 752 O O . SER A 1 97 ? 7.625 0.076 -3.933 1.00 92.31 97 SER A O 1
ATOM 754 N N . HIS A 1 98 ? 6.164 -0.448 -5.556 1.00 93.56 98 HIS A N 1
ATOM 755 C CA . HIS A 1 98 ? 4.970 -0.143 -4.776 1.00 93.56 98 HIS A CA 1
ATOM 756 C C . HIS A 1 98 ? 4.826 -1.093 -3.573 1.00 93.56 98 HIS A C 1
ATOM 758 O O . HIS A 1 98 ? 4.803 -2.317 -3.716 1.00 93.56 98 HIS A O 1
ATOM 764 N N . ASP A 1 99 ? 4.705 -0.514 -2.378 1.00 92.75 99 ASP A N 1
ATOM 765 C CA . ASP A 1 99 ? 4.738 -1.218 -1.090 1.00 92.75 99 ASP A CA 1
ATOM 766 C C . ASP A 1 99 ? 3.742 -2.390 -0.944 1.00 92.75 99 ASP A C 1
ATOM 768 O O . ASP A 1 99 ? 4.152 -3.448 -0.457 1.00 92.75 99 ASP A O 1
ATOM 772 N N . PRO A 1 100 ? 2.466 -2.276 -1.371 1.00 93.56 100 PRO A N 1
ATOM 773 C CA . PRO A 1 100 ? 1.497 -3.371 -1.289 1.00 93.56 100 PRO A CA 1
ATOM 774 C C . PRO A 1 100 ? 1.929 -4.676 -1.973 1.00 93.56 100 PRO A C 1
ATOM 776 O O . PRO A 1 100 ? 1.643 -5.745 -1.432 1.00 93.56 100 PRO A O 1
ATOM 779 N N . LEU A 1 101 ? 2.664 -4.607 -3.094 1.00 95.94 101 LEU A N 1
ATOM 780 C CA . LEU A 1 101 ? 3.163 -5.801 -3.797 1.00 95.94 101 LEU A CA 1
ATOM 781 C C . LEU A 1 101 ? 4.100 -6.602 -2.887 1.00 95.94 101 LEU A C 1
ATOM 783 O O . LEU A 1 101 ? 3.898 -7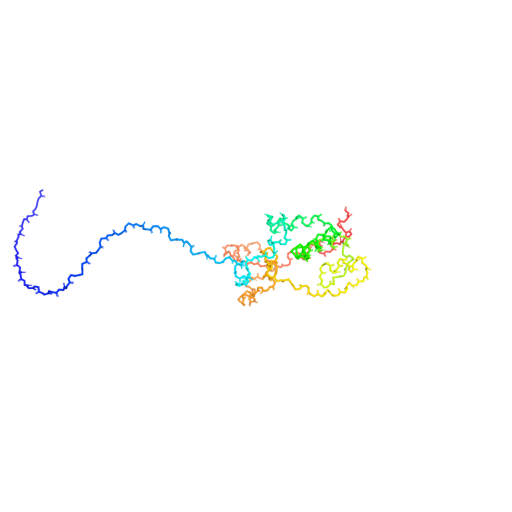.787 -2.624 1.00 95.94 101 LEU A O 1
ATOM 787 N N . TRP A 1 102 ? 5.097 -5.918 -2.326 1.00 96.19 102 TRP A N 1
ATOM 788 C CA . TRP A 1 102 ? 6.088 -6.536 -1.450 1.00 96.19 102 TRP A CA 1
ATOM 789 C C . TRP A 1 102 ? 5.492 -6.974 -0.120 1.00 96.19 102 TRP A C 1
ATOM 791 O O . TRP A 1 102 ? 5.902 -7.997 0.420 1.00 96.19 102 TRP A O 1
ATOM 801 N N . ARG A 1 103 ? 4.501 -6.243 0.404 1.00 95.44 103 ARG A N 1
ATOM 802 C CA . ARG A 1 103 ? 3.781 -6.649 1.614 1.00 95.44 103 ARG A CA 1
ATOM 803 C C . ARG A 1 103 ? 3.133 -8.016 1.430 1.00 95.44 103 ARG A C 1
ATOM 805 O O . ARG A 1 103 ? 3.292 -8.872 2.296 1.00 95.44 103 ARG A O 1
ATOM 812 N N . SER A 1 104 ? 2.430 -8.221 0.315 1.00 95.56 104 SER A N 1
ATOM 813 C CA . SER A 1 104 ? 1.799 -9.507 0.002 1.00 95.56 104 SER A CA 1
ATOM 814 C C . SER A 1 104 ? 2.833 -10.637 -0.052 1.00 95.56 104 SER A C 1
ATOM 816 O O . SER A 1 104 ? 2.665 -11.675 0.591 1.00 95.56 104 SER A O 1
ATOM 818 N N . LEU A 1 105 ? 3.965 -10.400 -0.723 1.00 96.25 105 LEU A N 1
ATOM 819 C CA . LEU A 1 105 ? 5.064 -11.365 -0.829 1.00 96.25 105 LEU A CA 1
ATOM 820 C C . LEU A 1 105 ? 5.709 -11.698 0.522 1.00 96.25 105 LEU A C 1
ATOM 822 O O . LEU A 1 105 ? 6.007 -12.856 0.794 1.00 96.25 105 LEU A O 1
ATOM 826 N N . VAL A 1 106 ? 5.916 -10.707 1.393 1.00 96.44 106 VAL A N 1
ATOM 827 C CA . VAL A 1 106 ? 6.474 -10.937 2.735 1.00 96.44 106 VAL A CA 1
ATOM 828 C C . VAL A 1 106 ? 5.511 -11.752 3.592 1.00 96.44 106 VAL A C 1
ATOM 830 O O . VAL A 1 106 ? 5.921 -12.719 4.233 1.00 96.44 106 VAL A O 1
ATOM 833 N N . LEU A 1 107 ? 4.234 -11.366 3.609 1.00 94.62 107 LEU A N 1
ATOM 834 C CA . LEU A 1 107 ? 3.226 -12.026 4.436 1.00 94.62 107 LEU A CA 1
ATOM 835 C C . LEU A 1 107 ? 2.996 -13.474 4.000 1.00 94.62 107 LEU A C 1
ATOM 837 O O . LEU A 1 107 ? 2.933 -14.349 4.859 1.00 94.62 107 LEU A O 1
ATOM 841 N N . SER A 1 108 ? 2.917 -13.719 2.691 1.00 94.19 108 SER A N 1
ATOM 842 C CA . SER A 1 108 ? 2.741 -15.066 2.139 1.00 94.19 108 SER A CA 1
ATOM 843 C C . SER A 1 108 ? 3.972 -15.948 2.337 1.00 94.19 108 SER A C 1
ATOM 845 O O . SER A 1 108 ? 3.827 -17.114 2.680 1.00 94.19 108 SER A O 1
ATOM 847 N N . LYS A 1 109 ? 5.185 -15.410 2.159 1.00 94.88 109 LYS A N 1
ATOM 848 C CA . LYS A 1 109 ? 6.415 -16.212 2.221 1.00 94.88 109 LYS A CA 1
ATOM 849 C C . LYS A 1 109 ? 6.907 -16.495 3.637 1.00 94.88 109 LYS A C 1
ATOM 851 O O . LYS A 1 109 ? 7.467 -17.559 3.877 1.00 94.88 109 LYS A O 1
ATOM 856 N N . PHE A 1 110 ? 6.773 -15.535 4.550 1.00 93.94 110 PHE A N 1
ATOM 857 C CA . PHE A 1 110 ? 7.381 -15.627 5.881 1.00 93.94 110 PHE A CA 1
ATOM 858 C C . PHE A 1 110 ? 6.361 -15.845 7.006 1.00 93.94 110 PHE A C 1
ATOM 860 O O . PHE A 1 110 ? 6.776 -16.098 8.132 1.00 93.94 110 PHE A O 1
ATOM 867 N N . GLU A 1 111 ? 5.049 -15.732 6.750 1.00 86.94 111 GLU A N 1
ATOM 868 C CA . GLU A 1 111 ? 3.952 -16.062 7.690 1.00 86.94 111 GLU A CA 1
ATOM 869 C C . GLU A 1 111 ? 4.070 -15.437 9.108 1.00 86.94 111 GLU A C 1
ATOM 871 O O . GLU A 1 111 ? 3.515 -15.932 10.098 1.00 86.94 111 GLU A O 1
ATOM 876 N N . GLY A 1 112 ? 4.804 -14.323 9.220 1.00 85.06 112 GLY A N 1
ATOM 877 C CA . GLY A 1 112 ? 5.087 -13.610 10.474 1.00 85.06 112 GLY A CA 1
ATOM 878 C C . GLY A 1 112 ? 6.521 -13.742 11.004 1.00 85.06 112 GLY A C 1
ATOM 879 O O . GLY A 1 112 ? 6.875 -13.035 11.941 1.00 85.06 112 GLY A O 1
ATOM 880 N N . GLN A 1 113 ? 7.366 -14.578 10.397 1.00 89.81 113 GLN A N 1
ATOM 881 C CA . GLN A 1 113 ? 8.796 -14.708 10.711 1.00 89.81 113 GLN A CA 1
ATOM 882 C C . GLN A 1 113 ? 9.626 -13.637 9.988 1.00 89.81 113 GLN A C 1
ATOM 884 O O . GLN A 1 113 ? 10.529 -13.923 9.203 1.00 89.81 113 GLN A O 1
ATOM 889 N N . PHE A 1 114 ? 9.286 -12.371 10.212 1.00 93.50 114 PHE A N 1
ATOM 890 C CA . PHE A 1 114 ? 10.014 -11.233 9.665 1.00 93.50 114 PHE A CA 1
ATOM 891 C C . PHE A 1 114 ? 9.999 -10.065 10.646 1.00 93.50 114 PHE A C 1
ATOM 893 O O . PHE A 1 114 ? 9.112 -9.935 11.487 1.00 93.50 114 PHE A O 1
ATOM 900 N N . SER A 1 115 ? 10.979 -9.181 10.517 1.00 92.19 115 SER A N 1
ATOM 901 C CA . SER A 1 115 ? 10.989 -7.893 11.207 1.00 92.19 115 SER A CA 1
ATOM 902 C C . SER A 1 115 ? 10.907 -6.801 10.159 1.00 92.19 115 SER A C 1
ATOM 904 O O . SER A 1 115 ? 11.685 -6.812 9.207 1.00 92.19 115 SER A O 1
ATOM 906 N N . PHE A 1 116 ? 9.946 -5.890 10.309 1.00 92.81 116 PHE A N 1
ATOM 907 C CA . PHE A 1 116 ? 9.783 -4.786 9.370 1.00 92.81 116 PHE A CA 1
ATOM 908 C C . PHE A 1 116 ? 11.012 -3.870 9.410 1.00 92.81 116 PHE A C 1
ATOM 910 O O . PHE A 1 116 ? 11.404 -3.395 10.476 1.00 92.81 116 PHE A O 1
ATOM 917 N N . VAL A 1 117 ? 11.604 -3.614 8.244 1.00 90.81 117 VAL A N 1
ATOM 918 C CA . VAL A 1 117 ? 12.772 -2.744 8.078 1.00 90.81 117 VAL A CA 1
ATOM 919 C C . VAL A 1 117 ? 12.496 -1.771 6.943 1.00 90.81 117 VAL A C 1
ATOM 921 O O . VAL A 1 117 ? 12.444 -2.192 5.795 1.00 90.81 117 VAL A O 1
ATOM 924 N N . HIS A 1 118 ? 12.389 -0.479 7.261 1.00 88.88 118 HIS A N 1
ATOM 925 C CA . HIS A 1 118 ? 12.252 0.656 6.332 1.00 88.88 118 HIS A CA 1
ATOM 926 C C . HIS A 1 118 ? 11.032 0.624 5.384 1.00 88.88 118 HIS A C 1
ATOM 928 O O . HIS A 1 118 ? 10.173 1.494 5.487 1.00 88.88 118 HIS A O 1
ATOM 934 N N . SER A 1 119 ? 10.934 -0.361 4.489 1.00 91.00 119 SER A N 1
ATOM 935 C CA . SER A 1 119 ? 9.801 -0.612 3.590 1.00 91.00 119 SER A CA 1
ATOM 936 C C . SER A 1 119 ? 9.554 -2.114 3.416 1.00 91.00 119 SER A C 1
ATOM 938 O O . SER A 1 119 ? 10.364 -2.954 3.823 1.00 91.00 119 SER A O 1
ATOM 940 N N . TRP A 1 120 ? 8.446 -2.497 2.780 1.00 94.12 120 TRP A N 1
ATOM 941 C CA . TRP A 1 120 ? 8.133 -3.917 2.570 1.00 94.12 120 TRP A CA 1
ATOM 942 C C . TRP A 1 120 ? 9.132 -4.631 1.654 1.00 94.12 120 TRP A C 1
ATOM 944 O O . TRP A 1 120 ? 9.485 -5.781 1.911 1.00 94.12 120 TRP A O 1
ATOM 954 N N . LYS A 1 121 ? 9.664 -3.942 0.639 1.00 92.69 121 LYS A N 1
ATOM 955 C CA . LYS A 1 121 ? 10.733 -4.472 -0.223 1.00 92.69 121 LYS A CA 1
ATOM 956 C C . LYS A 1 121 ? 12.014 -4.745 0.567 1.00 92.69 121 LYS A C 1
ATOM 958 O O . LYS A 1 121 ? 12.636 -5.793 0.412 1.00 92.69 121 LYS A O 1
ATOM 963 N N . TYR A 1 122 ? 12.380 -3.819 1.450 1.00 92.06 122 TYR A N 1
ATOM 964 C CA . TYR A 1 122 ? 13.544 -3.946 2.331 1.00 92.06 122 TYR A CA 1
ATOM 965 C C . TYR A 1 122 ? 13.368 -5.082 3.331 1.00 92.06 122 TYR A C 1
ATOM 967 O O . TYR A 1 122 ? 14.273 -5.892 3.520 1.00 92.06 122 TYR A O 1
ATOM 975 N N . THR A 1 123 ? 12.171 -5.179 3.901 1.00 94.00 123 THR A N 1
ATOM 976 C CA . THR A 1 123 ? 11.765 -6.273 4.782 1.00 94.00 123 THR A CA 1
ATOM 977 C C . THR A 1 123 ? 11.905 -7.620 4.077 1.00 94.00 123 THR A C 1
ATOM 979 O O . THR A 1 123 ? 12.506 -8.530 4.637 1.00 94.00 123 THR A O 1
ATOM 982 N N . TYR A 1 124 ? 11.445 -7.735 2.826 1.00 94.56 124 TYR A N 1
ATOM 983 C CA . TYR A 1 124 ? 11.589 -8.959 2.037 1.00 94.56 124 TYR A CA 1
ATOM 984 C C . TYR A 1 124 ? 13.058 -9.366 1.856 1.00 94.56 124 TYR A C 1
ATOM 986 O O . TYR A 1 124 ? 13.419 -10.516 2.101 1.00 94.56 124 TYR A O 1
ATOM 994 N N . ILE A 1 125 ? 13.922 -8.423 1.469 1.00 92.81 125 ILE A N 1
ATOM 995 C CA . ILE A 1 125 ? 15.355 -8.684 1.260 1.00 92.81 125 ILE A CA 1
ATOM 996 C C . ILE A 1 125 ? 16.053 -9.042 2.580 1.00 92.81 125 ILE A C 1
ATOM 998 O O . ILE A 1 125 ? 16.858 -9.973 2.616 1.00 92.81 125 ILE A O 1
ATOM 1002 N N . ASN A 1 126 ? 15.734 -8.339 3.669 1.00 93.25 126 ASN A N 1
ATOM 1003 C CA . ASN A 1 126 ? 16.287 -8.614 4.993 1.00 93.25 126 ASN A CA 1
ATOM 1004 C C . ASN A 1 126 ? 15.874 -10.003 5.497 1.00 93.25 126 ASN A C 1
ATOM 1006 O O . ASN A 1 126 ? 16.719 -10.760 5.961 1.00 93.25 126 ASN A O 1
ATOM 1010 N N . SER A 1 127 ? 14.602 -10.372 5.342 1.00 94.12 127 SER A N 1
ATOM 1011 C CA . SER A 1 127 ? 14.103 -11.700 5.711 1.00 94.12 127 SER A CA 1
ATOM 1012 C C . SER A 1 127 ? 14.676 -12.821 4.845 1.00 94.12 127 SER A C 1
ATOM 1014 O O . SER A 1 127 ? 14.822 -13.940 5.325 1.00 94.12 127 SER A O 1
ATOM 1016 N N . LEU A 1 128 ? 15.028 -12.537 3.587 1.00 93.06 128 LEU A N 1
ATOM 1017 C CA . LEU A 1 128 ? 15.637 -13.521 2.692 1.00 93.06 128 LEU A CA 1
ATOM 1018 C C . LEU A 1 128 ? 17.138 -13.714 2.954 1.00 93.06 128 LEU A C 1
ATOM 1020 O O . LEU A 1 128 ? 17.627 -14.837 2.912 1.00 93.06 128 LEU A O 1
ATOM 1024 N N . THR A 1 129 ? 17.876 -12.627 3.183 1.00 91.44 129 THR A N 1
ATOM 1025 C CA . THR A 1 129 ? 19.348 -12.650 3.281 1.00 91.44 129 THR A CA 1
ATOM 1026 C C . THR A 1 129 ? 19.869 -12.659 4.720 1.00 91.44 129 THR A C 1
ATOM 1028 O O . THR A 1 129 ? 21.062 -12.866 4.942 1.00 91.44 129 THR A O 1
ATOM 1031 N N . GLY A 1 130 ? 19.001 -12.399 5.703 1.00 89.25 130 GLY A N 1
ATOM 1032 C CA . GLY A 1 130 ? 19.367 -12.230 7.111 1.00 89.25 130 GLY A CA 1
ATOM 1033 C C . GLY A 1 130 ? 20.189 -10.969 7.395 1.00 89.25 130 GLY A C 1
ATOM 1034 O O . GLY A 1 130 ? 20.701 -10.814 8.502 1.00 89.25 130 GLY A O 1
ATOM 1035 N N . LYS A 1 131 ? 20.359 -10.083 6.406 1.00 86.81 131 LYS A N 1
ATOM 1036 C CA . LYS A 1 131 ? 21.114 -8.836 6.534 1.00 86.81 131 LYS A CA 1
ATOM 1037 C C . LYS A 1 131 ? 20.288 -7.671 5.997 1.00 86.81 131 LYS A C 1
ATOM 1039 O O . LYS A 1 131 ? 19.702 -7.794 4.918 1.00 86.81 131 LYS A O 1
ATOM 1044 N N . PRO A 1 132 ? 20.275 -6.519 6.686 1.00 78.06 132 PRO A N 1
ATOM 1045 C CA . PRO A 1 132 ? 19.601 -5.348 6.161 1.00 78.06 132 PRO A CA 1
ATOM 1046 C C . PRO A 1 132 ? 20.341 -4.891 4.896 1.00 78.06 132 PRO A C 1
ATOM 1048 O O . PRO A 1 132 ? 21.559 -4.682 4.948 1.00 78.06 132 PRO A O 1
ATOM 1051 N N . PRO A 1 133 ? 19.651 -4.754 3.749 1.00 80.44 133 PRO A N 1
ATOM 1052 C CA . PRO A 1 133 ? 20.276 -4.187 2.565 1.00 80.44 133 PRO A CA 1
ATOM 1053 C C . PRO A 1 133 ? 20.705 -2.740 2.848 1.00 80.44 133 PRO A C 1
ATOM 1055 O O . PRO A 1 133 ? 20.078 -2.063 3.673 1.00 80.44 133 PRO A O 1
ATOM 1058 N N . PRO A 1 134 ? 21.751 -2.239 2.167 1.00 81.62 134 PRO A N 1
ATOM 1059 C CA . PRO A 1 134 ? 22.122 -0.839 2.281 1.00 81.62 134 PRO A CA 1
ATOM 1060 C C . PRO A 1 134 ? 20.921 0.047 1.935 1.00 81.62 134 PRO A C 1
ATOM 1062 O O . PRO A 1 134 ? 20.130 -0.260 1.032 1.00 81.62 134 PRO A O 1
ATOM 1065 N N . VAL A 1 135 ? 20.774 1.144 2.682 1.00 74.50 135 VAL A N 1
ATOM 1066 C CA . VAL A 1 135 ? 19.764 2.166 2.389 1.00 74.50 135 VAL A CA 1
ATOM 1067 C C . VAL A 1 135 ? 20.011 2.632 0.953 1.00 74.50 135 VAL A C 1
ATOM 1069 O O . VAL A 1 135 ? 21.150 2.974 0.625 1.00 74.50 135 VAL A O 1
ATOM 1072 N N . PRO A 1 136 ? 19.003 2.572 0.070 1.00 68.81 136 PRO A N 1
ATOM 1073 C CA . PRO A 1 136 ? 19.225 2.860 -1.330 1.00 68.81 136 PRO A CA 1
ATOM 1074 C C . PRO A 1 136 ? 19.454 4.360 -1.457 1.00 68.81 136 PRO A C 1
ATOM 1076 O O . PRO A 1 136 ? 18.778 5.165 -0.810 1.00 68.81 136 PRO A O 1
ATOM 1079 N N . GLU A 1 137 ? 20.380 4.752 -2.323 1.00 73.56 137 GLU A N 1
ATOM 1080 C CA . GLU A 1 137 ? 20.440 6.145 -2.731 1.00 73.56 137 GLU A CA 1
ATOM 1081 C C . GLU A 1 137 ? 19.108 6.501 -3.407 1.00 73.56 137 GLU A C 1
ATOM 1083 O O . GLU A 1 137 ? 18.602 5.757 -4.254 1.00 73.56 137 GLU A O 1
ATOM 1088 N N . SER A 1 138 ? 18.485 7.602 -2.982 1.00 72.88 138 SER A N 1
ATOM 1089 C CA . SER A 1 138 ? 17.156 7.973 -3.459 1.00 72.88 138 SER A CA 1
ATOM 1090 C C . SER A 1 138 ? 17.203 8.244 -4.965 1.00 72.88 138 SER A C 1
ATOM 1092 O O . SER A 1 138 ? 17.739 9.272 -5.397 1.00 72.88 138 SER A O 1
ATOM 1094 N N . LEU A 1 139 ? 16.630 7.350 -5.774 1.00 84.12 139 LEU A N 1
ATOM 1095 C CA . LEU A 1 139 ? 16.520 7.569 -7.211 1.00 84.12 139 LEU A CA 1
ATOM 1096 C C . LEU A 1 139 ? 15.564 8.740 -7.461 1.00 84.12 139 LEU A C 1
ATOM 1098 O O . LEU A 1 139 ? 14.361 8.648 -7.218 1.00 84.12 139 LEU A O 1
ATOM 1102 N N . LYS A 1 140 ? 16.096 9.858 -7.960 1.00 88.81 140 LYS A N 1
ATOM 1103 C CA . LYS A 1 140 ? 15.289 11.039 -8.280 1.00 88.81 140 LYS A CA 1
ATOM 1104 C C . LYS A 1 140 ? 14.555 10.821 -9.601 1.00 88.81 140 LYS A C 1
ATOM 1106 O O . LYS A 1 140 ? 15.137 10.935 -10.680 1.00 88.81 140 LYS A O 1
ATOM 1111 N N . ILE A 1 141 ? 13.268 10.505 -9.506 1.00 89.00 141 ILE A N 1
ATOM 1112 C CA . ILE A 1 141 ? 12.367 10.354 -10.651 1.00 89.00 141 ILE A CA 1
ATOM 1113 C C . ILE A 1 141 ? 11.511 11.615 -10.756 1.00 89.00 141 ILE A C 1
ATOM 1115 O O . ILE A 1 141 ? 10.813 11.981 -9.816 1.00 89.00 141 ILE A O 1
ATOM 1119 N N . THR A 1 142 ? 11.577 12.293 -11.899 1.00 87.12 142 THR A N 1
ATOM 1120 C CA . THR A 1 142 ? 10.806 13.510 -12.179 1.00 87.12 142 THR A CA 1
ATOM 1121 C C . THR A 1 142 ? 9.743 13.243 -13.243 1.00 87.12 142 THR A C 1
ATOM 1123 O O . THR A 1 142 ? 9.866 12.309 -14.035 1.00 87.12 142 THR A O 1
ATOM 1126 N N . ASN A 1 143 ? 8.700 14.079 -13.273 1.00 87.38 143 ASN A N 1
ATOM 1127 C CA . ASN A 1 143 ? 7.618 14.032 -14.267 1.00 87.38 143 ASN A CA 1
ATOM 1128 C C . ASN A 1 143 ? 6.833 12.709 -14.308 1.00 87.38 143 ASN A C 1
ATOM 1130 O O . ASN A 1 143 ? 6.326 12.337 -15.363 1.00 87.38 143 ASN A O 1
ATOM 1134 N N . PHE A 1 144 ? 6.729 11.994 -13.188 1.00 89.88 144 PHE A N 1
ATOM 1135 C CA . PHE A 1 144 ? 5.936 10.771 -13.079 1.00 89.88 144 PHE A CA 1
ATOM 1136 C C . PHE A 1 144 ? 4.619 11.055 -12.351 1.00 89.88 144 PHE A C 1
ATOM 1138 O O . PHE A 1 144 ? 4.629 11.602 -11.250 1.00 89.88 144 PHE A O 1
ATOM 1145 N N . TYR A 1 145 ? 3.498 10.655 -12.949 1.00 90.81 145 TYR A N 1
ATOM 1146 C CA . TYR A 1 145 ? 2.180 10.730 -12.326 1.00 90.81 145 TYR A CA 1
ATOM 1147 C C . TYR A 1 145 ? 1.352 9.473 -12.607 1.00 90.81 145 TYR A C 1
ATOM 1149 O O . TYR A 1 145 ? 1.302 8.993 -13.740 1.00 90.81 145 TYR A O 1
ATOM 1157 N N . SER A 1 146 ? 0.680 8.980 -11.573 1.00 91.38 146 SER A N 1
ATOM 1158 C CA . SER A 1 146 ? -0.256 7.858 -11.599 1.00 91.38 146 SER A CA 1
ATOM 1159 C C . SER A 1 146 ? -1.313 8.139 -10.537 1.00 91.38 146 SER A C 1
ATOM 1161 O O . SER A 1 146 ? -0.947 8.358 -9.383 1.00 91.38 146 SER A O 1
ATOM 1163 N N . ASP A 1 147 ? -2.595 8.161 -10.909 1.00 88.88 147 ASP A N 1
ATOM 1164 C CA . ASP A 1 147 ? -3.693 8.400 -9.958 1.00 88.88 147 ASP A CA 1
ATOM 1165 C C . ASP A 1 147 ? -3.708 7.319 -8.866 1.00 88.88 147 ASP A C 1
ATOM 1167 O O . ASP A 1 147 ? -3.819 7.628 -7.679 1.00 88.88 147 ASP A O 1
ATOM 1171 N N . TYR A 1 148 ? -3.485 6.062 -9.263 1.00 91.25 148 TYR A N 1
ATOM 1172 C CA . TYR A 1 148 ? -3.429 4.917 -8.357 1.00 91.25 148 TYR A CA 1
ATOM 1173 C C . TYR A 1 148 ? -2.317 5.046 -7.311 1.00 91.25 148 TYR A C 1
ATOM 1175 O O . TYR A 1 148 ? -2.564 4.949 -6.110 1.00 91.25 148 TYR A O 1
ATOM 1183 N N . LEU A 1 149 ? -1.082 5.317 -7.747 1.00 91.12 149 LEU A N 1
ATOM 1184 C CA . LEU A 1 149 ? 0.055 5.443 -6.830 1.00 91.12 149 LEU A CA 1
ATOM 1185 C C . LEU A 1 149 ? -0.019 6.731 -5.996 1.00 91.12 149 LEU A C 1
ATOM 1187 O O . LEU A 1 149 ? 0.436 6.762 -4.851 1.00 91.12 149 LEU A O 1
ATOM 1191 N N . PHE A 1 150 ? -0.603 7.796 -6.552 1.00 90.38 150 PHE A N 1
ATOM 1192 C CA . PHE A 1 150 ? -0.789 9.063 -5.850 1.00 90.38 150 PHE A CA 1
ATOM 1193 C C . PHE A 1 150 ? -1.827 8.962 -4.729 1.00 90.38 150 PHE A C 1
ATOM 1195 O O . PHE A 1 150 ? -1.672 9.638 -3.714 1.00 90.38 150 PHE A O 1
ATOM 1202 N N . GLN A 1 151 ? -2.836 8.096 -4.862 1.00 88.88 151 GLN A N 1
ATOM 1203 C CA . GLN A 1 151 ? -3.886 7.887 -3.861 1.00 88.88 151 GLN A CA 1
ATOM 1204 C C . GLN A 1 151 ? -3.310 7.621 -2.461 1.00 88.88 151 GLN A C 1
ATOM 1206 O O . GLN A 1 151 ? -3.687 8.290 -1.501 1.00 88.88 151 GLN A O 1
ATOM 1211 N N . SER A 1 152 ? -2.355 6.694 -2.341 1.00 85.50 152 SER A N 1
ATOM 1212 C CA . SER A 1 152 ? -1.729 6.342 -1.058 1.00 85.50 152 SER A CA 1
ATOM 1213 C C . SER A 1 152 ? -1.015 7.535 -0.421 1.00 85.50 152 SER A C 1
ATOM 1215 O O . SER A 1 152 ? -1.147 7.779 0.778 1.00 85.50 152 SER A O 1
ATOM 1217 N N . TYR A 1 153 ? -0.295 8.315 -1.233 1.00 86.31 153 TYR A N 1
ATOM 1218 C CA . TYR A 1 153 ? 0.362 9.537 -0.778 1.00 86.31 153 TYR A CA 1
ATOM 1219 C C . TYR A 1 153 ? -0.660 10.591 -0.342 1.00 86.31 153 TYR A C 1
ATOM 1221 O O . TYR A 1 153 ? -0.529 11.158 0.741 1.00 86.31 153 TYR A O 1
ATOM 1229 N N . LEU A 1 154 ? -1.693 10.830 -1.153 1.00 88.44 154 LEU A N 1
ATOM 1230 C CA . LEU A 1 154 ? -2.743 11.795 -0.855 1.00 88.44 154 LEU A CA 1
ATOM 1231 C C . LEU A 1 154 ? -3.443 11.447 0.460 1.00 88.44 154 LEU A C 1
ATOM 1233 O O . LEU A 1 154 ? -3.582 12.316 1.310 1.00 88.44 154 LEU A O 1
ATOM 1237 N N . CYS A 1 155 ? -3.830 10.185 0.657 1.00 87.38 155 CYS A N 1
ATOM 1238 C CA . CYS A 1 155 ? -4.457 9.722 1.893 1.00 87.38 155 CYS A CA 1
ATOM 1239 C C . CYS A 1 155 ? -3.543 9.884 3.115 1.00 87.38 155 CYS A C 1
ATOM 1241 O O . CYS A 1 155 ? -4.028 10.254 4.179 1.00 87.38 155 CYS A O 1
ATOM 1243 N N . ALA A 1 156 ? -2.237 9.643 2.972 1.00 87.00 156 ALA A N 1
ATOM 1244 C CA . ALA A 1 156 ? -1.278 9.797 4.067 1.00 87.00 156 ALA A CA 1
ATOM 1245 C C . ALA A 1 156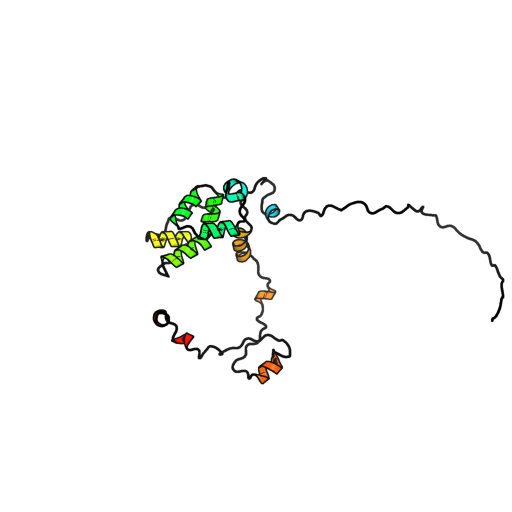 ? -0.997 11.265 4.438 1.00 87.00 156 ALA A C 1
ATOM 1247 O O . ALA A 1 156 ? -0.630 11.543 5.575 1.00 87.00 156 ALA A O 1
ATOM 1248 N N . ASN A 1 157 ? -1.162 12.193 3.490 1.00 87.75 157 ASN A N 1
ATOM 1249 C CA . ASN A 1 157 ? -0.857 13.617 3.668 1.00 87.75 157 ASN A CA 1
ATOM 1250 C C . ASN A 1 157 ? -2.111 14.501 3.745 1.00 87.75 157 ASN A C 1
ATOM 1252 O O . ASN A 1 157 ? -2.001 15.725 3.793 1.00 87.75 157 ASN A O 1
ATOM 1256 N N . MET A 1 158 ? -3.307 13.911 3.729 1.00 87.38 158 MET A N 1
ATOM 1257 C CA . MET A 1 158 ? -4.551 14.664 3.809 1.00 87.38 158 MET A CA 1
ATOM 1258 C C . MET A 1 158 ? -4.713 15.249 5.212 1.00 87.38 158 MET A C 1
ATOM 1260 O O . MET A 1 158 ? -4.762 14.518 6.201 1.00 87.38 158 MET A O 1
ATOM 1264 N N . GLU A 1 159 ? -4.836 16.572 5.299 1.00 86.88 159 GLU A N 1
ATOM 1265 C CA . GLU A 1 159 ? -5.156 17.233 6.559 1.00 86.88 159 GLU A CA 1
ATOM 1266 C C . GLU A 1 159 ? -6.594 16.915 6.968 1.00 86.88 159 GLU A C 1
ATOM 1268 O O . GLU A 1 159 ? -7.556 17.151 6.228 1.00 86.88 159 GLU A O 1
ATOM 1273 N N . PHE A 1 160 ? -6.750 16.392 8.180 1.00 83.44 160 PHE A N 1
ATOM 1274 C CA . PHE A 1 160 ? -8.067 16.202 8.757 1.00 83.44 160 PHE A CA 1
ATOM 1275 C C . PHE A 1 160 ? -8.623 17.542 9.216 1.00 83.44 160 PHE A C 1
ATOM 1277 O O . PHE A 1 160 ? -7.970 18.309 9.926 1.00 83.44 160 PHE A O 1
ATOM 1284 N N . LYS A 1 161 ? -9.878 17.793 8.853 1.00 84.31 161 LYS A N 1
ATOM 1285 C CA . LYS A 1 161 ? -10.630 18.930 9.368 1.00 84.31 161 LYS A CA 1
ATOM 1286 C C . LYS A 1 161 ? -10.609 18.912 10.901 1.00 84.31 161 LYS A C 1
ATOM 1288 O O . LYS A 1 161 ? -10.976 17.886 11.482 1.00 84.31 161 LYS A O 1
ATOM 1293 N N . PRO A 1 162 ? -10.249 20.017 11.582 1.00 83.31 162 PRO A N 1
ATOM 1294 C CA . PRO A 1 162 ? -10.213 20.050 13.040 1.00 83.31 162 PRO A CA 1
ATOM 1295 C C . PRO A 1 162 ? -11.550 19.659 13.676 1.00 83.31 162 PRO A C 1
ATOM 1297 O O . PRO A 1 162 ? -11.564 19.120 14.778 1.00 83.31 162 PRO A O 1
ATOM 1300 N N . GLU A 1 163 ? -12.675 19.897 12.995 1.00 82.56 163 GLU A N 1
ATOM 1301 C CA . GLU A 1 163 ? -13.998 19.472 13.463 1.00 82.56 163 GLU A CA 1
ATOM 1302 C C . GLU A 1 163 ? -14.118 17.946 13.607 1.00 82.56 163 GLU A C 1
ATOM 1304 O O . GLU A 1 163 ? -14.791 17.482 14.523 1.00 82.56 163 GLU A O 1
ATOM 1309 N N . TRP A 1 164 ? -13.443 17.163 12.757 1.00 81.00 164 TRP A N 1
ATOM 1310 C CA . TRP A 1 164 ? -13.459 15.693 12.801 1.00 81.00 164 TRP A CA 1
ATOM 1311 C C . TRP A 1 164 ? -12.622 15.123 13.949 1.00 81.00 164 TRP A C 1
ATOM 1313 O O . TRP A 1 164 ? -12.857 14.001 14.383 1.00 81.00 164 TRP A O 1
ATOM 1323 N N . LEU A 1 165 ? -11.664 15.898 14.462 1.00 80.62 165 LEU A N 1
ATOM 1324 C CA . LEU A 1 165 ? -10.765 15.482 15.541 1.00 80.62 165 LEU A CA 1
ATOM 1325 C C . LEU A 1 165 ? -11.306 15.829 16.939 1.00 80.62 165 LEU A C 1
ATOM 1327 O O . LEU A 1 165 ? -10.781 15.351 17.941 1.00 80.62 165 LEU A O 1
ATOM 1331 N N . LYS A 1 166 ? -12.318 16.703 17.031 1.00 70.56 166 LYS A N 1
ATOM 1332 C CA . LYS A 1 166 ? -12.636 17.429 18.273 1.00 70.56 166 LYS A CA 1
ATOM 1333 C C . LYS A 1 166 ? -13.646 16.766 19.204 1.00 70.56 166 LYS A C 1
ATOM 1335 O O . LYS A 1 166 ? -13.680 17.158 20.369 1.00 70.56 166 LYS A O 1
ATOM 1340 N N . ARG A 1 167 ? -14.476 15.815 18.763 1.00 67.56 167 ARG A N 1
ATOM 1341 C CA . ARG A 1 167 ? -15.398 15.120 19.681 1.00 67.56 167 ARG A CA 1
ATOM 1342 C C . ARG A 1 167 ? -16.008 13.866 19.081 1.00 67.56 167 ARG A C 1
ATOM 1344 O O . ARG A 1 167 ? -16.676 13.930 18.055 1.00 67.56 167 ARG A O 1
ATOM 1351 N N . ASP A 1 168 ? -15.881 12.770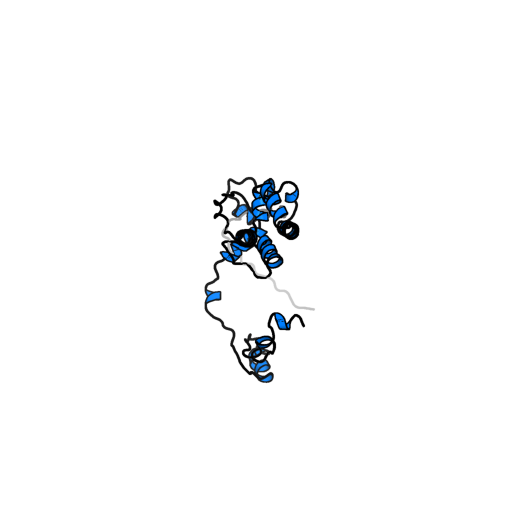 19.815 1.00 74.44 168 ASP A N 1
ATOM 1352 C CA . ASP A 1 168 ? -16.819 11.667 19.701 1.00 74.44 168 ASP A CA 1
ATOM 1353 C C . ASP A 1 168 ? -18.151 12.101 20.331 1.00 74.44 168 ASP A C 1
ATOM 1355 O O . ASP A 1 168 ? -18.226 12.389 21.527 1.00 74.44 168 ASP A O 1
ATOM 1359 N N . ASN A 1 169 ? -19.178 12.250 19.498 1.00 78.94 169 ASN A N 1
ATOM 1360 C CA . ASN A 1 169 ? -20.524 12.651 19.903 1.00 78.94 169 ASN A CA 1
ATOM 1361 C C . ASN A 1 169 ? -21.476 11.454 20.041 1.00 78.94 169 ASN A C 1
ATOM 1363 O O . ASN A 1 169 ? -22.662 11.653 20.314 1.00 78.94 169 ASN A O 1
ATOM 1367 N N . ILE A 1 170 ? -20.976 10.231 19.849 1.00 89.69 170 ILE A N 1
ATOM 1368 C CA . ILE A 1 170 ? -21.781 9.022 19.925 1.00 89.69 170 ILE A CA 1
ATOM 1369 C C . ILE A 1 170 ? -21.772 8.529 21.370 1.00 89.69 170 ILE A C 1
ATOM 1371 O O . ILE A 1 170 ? -20.733 8.224 21.962 1.00 89.69 170 ILE A O 1
ATOM 1375 N N . GLN A 1 171 ? -22.963 8.458 21.961 1.00 90.88 171 GLN A N 1
ATOM 1376 C CA . GLN A 1 171 ? -23.122 8.004 23.335 1.00 90.88 171 GLN A CA 1
ATOM 1377 C C . GLN A 1 171 ? -22.732 6.526 23.455 1.00 90.88 171 GLN A C 1
ATOM 1379 O O . GLN A 1 171 ? -23.150 5.706 22.641 1.00 90.88 171 GLN A O 1
ATOM 1384 N N . ARG A 1 172 ? -21.971 6.178 24.496 1.00 92.69 172 ARG A N 1
ATOM 1385 C CA . ARG A 1 172 ? -21.650 4.791 24.862 1.00 92.69 172 ARG A CA 1
ATOM 1386 C C . ARG A 1 172 ? -22.607 4.293 25.935 1.00 92.69 172 ARG A C 1
ATOM 1388 O O . ARG A 1 172 ? -22.878 5.013 26.897 1.00 92.69 172 ARG A O 1
ATOM 1395 N N . ARG A 1 173 ? -23.141 3.085 25.774 1.00 93.06 173 ARG A N 1
ATOM 1396 C CA . ARG A 1 173 ? -24.060 2.454 26.732 1.00 93.06 173 ARG A CA 1
ATOM 1397 C C . ARG A 1 173 ? -23.678 0.994 26.933 1.00 93.06 173 ARG A C 1
ATOM 1399 O O . ARG A 1 173 ? -23.455 0.274 25.966 1.00 93.06 173 ARG A O 1
ATOM 1406 N N . ARG A 1 174 ? -23.667 0.546 28.188 1.00 93.12 174 ARG A N 1
ATOM 1407 C CA . ARG A 1 174 ? -23.456 -0.855 28.576 1.00 93.12 174 ARG A CA 1
ATOM 1408 C C . ARG A 1 174 ? -24.737 -1.401 29.196 1.00 93.12 174 ARG A C 1
ATOM 1410 O O . ARG A 1 174 ? -25.339 -0.718 30.018 1.00 93.12 174 ARG A O 1
ATOM 1417 N N . GLY A 1 175 ? -25.142 -2.610 28.806 1.00 88.94 175 GLY A N 1
ATOM 1418 C CA . GLY A 1 175 ? -26.286 -3.304 29.414 1.00 88.94 175 GLY A CA 1
ATOM 1419 C C . GLY A 1 175 ? -27.645 -2.611 29.236 1.00 88.94 175 GLY A C 1
ATOM 1420 O O . GLY A 1 175 ? -28.472 -2.681 30.137 1.00 88.94 175 GLY A O 1
ATOM 1421 N N . ILE A 1 176 ? -27.867 -1.923 28.111 1.00 92.50 176 ILE A N 1
ATOM 1422 C CA . ILE A 1 176 ? -29.163 -1.307 27.778 1.00 92.50 176 ILE A CA 1
ATOM 1423 C C . ILE A 1 176 ? -30.206 -2.383 27.431 1.00 92.50 176 ILE A C 1
ATOM 1425 O O . ILE A 1 176 ? -29.865 -3.370 26.773 1.00 92.50 176 ILE A O 1
ATOM 1429 N N . SER A 1 177 ? -31.463 -2.205 27.853 1.00 94.38 177 SER A N 1
ATOM 1430 C CA . SER A 1 177 ? -32.548 -3.099 27.424 1.00 94.38 177 SER A CA 1
ATOM 1431 C C . SER A 1 177 ? -32.955 -2.824 25.974 1.00 94.38 177 SER A C 1
ATOM 1433 O O . SER A 1 177 ? -32.637 -1.779 25.400 1.00 94.38 177 SER A O 1
ATOM 1435 N N . VAL A 1 178 ? -33.673 -3.765 25.360 1.00 93.38 178 VAL A N 1
ATOM 1436 C CA . VAL A 1 178 ? -34.148 -3.612 23.977 1.00 93.38 178 VAL A CA 1
ATOM 1437 C C . VAL A 1 178 ? -35.145 -2.458 23.879 1.00 93.38 178 VAL A C 1
ATOM 1439 O O . VAL A 1 178 ? -35.078 -1.662 22.947 1.00 93.38 178 VAL A O 1
ATOM 1442 N N . GLU A 1 179 ? -36.029 -2.329 24.862 1.00 96.00 179 GLU A N 1
ATOM 1443 C CA . GLU A 1 179 ? -37.057 -1.291 24.929 1.00 96.00 179 GLU A CA 1
ATOM 1444 C C . GLU A 1 179 ? -36.421 0.092 25.079 1.00 96.00 179 GLU A C 1
ATOM 1446 O O . GLU A 1 179 ? -36.759 1.006 24.329 1.00 96.00 179 GLU A O 1
ATOM 1451 N N . GLU A 1 180 ? -35.439 0.224 25.977 1.00 93.44 180 GLU A N 1
ATOM 1452 C CA . GLU A 1 180 ? -34.711 1.476 26.186 1.00 93.44 180 GLU A CA 1
ATOM 1453 C C . GLU A 1 180 ? -33.884 1.856 24.947 1.00 93.44 180 GLU A C 1
ATOM 1455 O O . GLU A 1 180 ? -33.825 3.024 24.557 1.00 93.44 180 GLU A O 1
ATOM 1460 N N . PHE A 1 181 ? -33.287 0.873 24.264 1.00 94.81 181 PHE A N 1
ATOM 1461 C CA . PHE A 1 181 ? -32.614 1.105 22.988 1.00 94.81 181 PHE A CA 1
ATOM 1462 C C . PHE A 1 181 ? -33.581 1.622 21.914 1.00 94.81 181 PHE A C 1
ATOM 1464 O O . PHE A 1 181 ? -33.258 2.567 21.185 1.00 94.81 181 PHE A O 1
ATOM 1471 N N . ILE A 1 182 ? -34.773 1.025 21.820 1.00 95.19 182 ILE A N 1
ATOM 1472 C CA . ILE A 1 182 ? -35.777 1.413 20.830 1.00 95.19 182 ILE A CA 1
ATOM 1473 C C . ILE A 1 182 ? -36.236 2.852 21.071 1.00 95.19 182 ILE A C 1
ATOM 1475 O O . ILE A 1 182 ? -36.125 3.671 20.156 1.00 95.19 182 ILE A O 1
ATOM 1479 N N . SER A 1 183 ? -36.664 3.177 22.293 1.00 96.31 183 SER A N 1
ATOM 1480 C CA . SER A 1 183 ? -37.216 4.496 22.619 1.00 96.31 183 SER A CA 1
ATOM 1481 C C . SER A 1 183 ? -36.172 5.614 22.576 1.00 96.31 183 SER A C 1
ATOM 1483 O O . SER A 1 183 ? -36.462 6.729 22.148 1.00 96.31 183 SER A O 1
ATOM 1485 N N . CYS A 1 184 ? -34.942 5.353 23.036 1.00 93.06 184 CYS A N 1
ATOM 1486 C CA . CYS A 1 184 ? -33.932 6.403 23.201 1.00 93.06 184 CYS A CA 1
ATOM 1487 C C . CYS A 1 184 ? -33.005 6.582 21.991 1.00 93.06 184 CYS A C 1
ATOM 1489 O O . CYS A 1 184 ? -32.417 7.658 21.850 1.00 93.06 184 CYS A O 1
ATOM 1491 N N . PHE A 1 185 ? -32.871 5.571 21.122 1.00 94.81 185 PHE A N 1
ATOM 1492 C CA . PHE A 1 185 ? -31.908 5.592 20.013 1.00 94.81 185 PHE A CA 1
ATOM 1493 C C . PHE A 1 185 ? -32.520 5.225 18.662 1.00 94.81 185 PHE A C 1
ATOM 1495 O O . PHE A 1 185 ? -32.362 5.990 17.711 1.00 94.81 185 PHE A O 1
ATOM 1502 N N . LYS A 1 186 ? -33.249 4.107 18.558 1.00 93.38 186 LYS A N 1
ATOM 1503 C CA . LYS A 1 186 ? -33.796 3.639 17.272 1.00 93.38 186 LYS A CA 1
ATOM 1504 C C . LYS A 1 186 ? -34.880 4.570 16.724 1.00 93.38 186 LYS A C 1
ATOM 1506 O O . LYS A 1 186 ? -34.767 5.026 15.593 1.00 93.38 186 LYS A O 1
ATOM 1511 N N . GLU A 1 187 ? -35.917 4.850 17.512 1.00 95.25 187 GLU A N 1
ATOM 1512 C CA . GLU A 1 187 ? -37.025 5.736 17.130 1.00 95.25 187 GLU A CA 1
ATOM 1513 C C . GLU A 1 187 ? -36.570 7.174 16.834 1.00 95.25 187 GLU A C 1
ATOM 1515 O O . GLU A 1 187 ? -36.932 7.701 15.781 1.00 95.25 187 GLU A O 1
ATOM 1520 N N . PRO A 1 188 ? -35.723 7.811 17.668 1.00 94.94 188 PRO A N 1
ATOM 1521 C CA . PRO A 1 188 ? -35.187 9.134 17.355 1.00 94.94 188 PRO A CA 1
ATOM 1522 C C . PRO A 1 188 ? -34.048 9.116 16.319 1.00 94.94 188 PRO A C 1
ATOM 1524 O O . PRO A 1 188 ? -33.490 10.176 16.038 1.00 94.94 188 PRO A O 1
ATOM 1527 N N . ASN A 1 189 ? -33.683 7.948 15.770 1.00 94.62 189 ASN A N 1
ATOM 1528 C CA . ASN A 1 189 ? -32.597 7.745 14.805 1.00 94.62 189 ASN A CA 1
ATOM 1529 C C . ASN A 1 189 ? -31.251 8.354 15.254 1.00 94.62 189 ASN A C 1
ATOM 1531 O O . ASN A 1 189 ? -30.580 9.074 14.510 1.00 94.62 189 ASN A O 1
ATOM 1535 N N . LYS A 1 190 ? -30.870 8.095 16.510 1.00 93.69 190 LYS A N 1
ATOM 1536 C CA . LYS A 1 190 ? -29.615 8.560 17.113 1.00 93.69 190 LYS A CA 1
ATOM 1537 C C . LYS A 1 190 ? -28.602 7.415 17.201 1.00 93.69 190 LYS A C 1
ATOM 1539 O O . LYS A 1 190 ? -28.956 6.343 17.693 1.00 93.69 190 LYS A O 1
ATOM 1544 N N . PRO A 1 191 ? -27.340 7.625 16.785 1.00 92.56 191 PRO A N 1
ATOM 1545 C CA . PRO A 1 191 ? -26.309 6.603 16.909 1.00 92.56 191 PRO A CA 1
ATOM 1546 C C . PRO A 1 191 ? -25.946 6.357 18.381 1.00 92.56 191 PRO A C 1
ATOM 1548 O O . PRO A 1 191 ? -25.929 7.283 19.195 1.00 92.56 191 PRO A O 1
ATOM 1551 N N . VAL A 1 192 ? -25.608 5.108 18.705 1.00 94.00 192 VAL A N 1
ATOM 1552 C CA . VAL A 1 192 ? -25.130 4.680 20.027 1.00 94.00 192 VAL A CA 1
ATOM 1553 C C . VAL A 1 192 ? -24.061 3.602 19.871 1.00 94.00 192 VAL A C 1
ATOM 1555 O O . VAL A 1 192 ? -24.164 2.736 19.003 1.00 94.00 192 VAL A O 1
ATOM 1558 N N . LEU A 1 193 ? -23.032 3.656 20.712 1.00 93.31 193 LEU A N 1
ATOM 1559 C CA . LEU A 1 193 ? -22.001 2.633 20.841 1.00 93.31 193 LEU A CA 1
ATOM 1560 C C . LEU A 1 193 ? 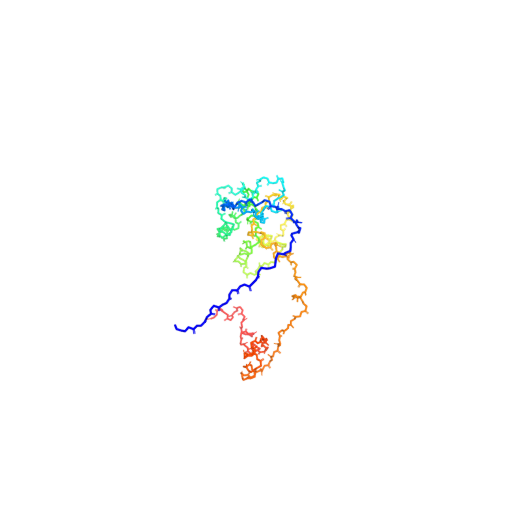-22.375 1.699 21.992 1.00 93.31 193 LEU A C 1
ATOM 1562 O O . LEU A 1 193 ? -22.510 2.135 23.136 1.00 93.31 193 LEU A O 1
ATOM 1566 N N . LEU A 1 194 ? -22.547 0.415 21.690 1.00 92.94 194 LEU A N 1
ATOM 1567 C CA . LEU A 1 194 ? -22.840 -0.593 22.702 1.00 92.94 194 LEU A CA 1
ATOM 1568 C C . LEU A 1 194 ? -21.538 -1.179 23.245 1.00 92.94 194 LEU A C 1
ATOM 1570 O O . LEU A 1 194 ? -20.736 -1.745 22.503 1.00 92.94 194 LEU A O 1
ATOM 1574 N N . GLU A 1 195 ? -21.335 -1.040 24.548 1.00 92.25 195 GLU A N 1
ATOM 1575 C CA . GLU A 1 195 ? -20.167 -1.557 25.250 1.00 92.25 195 GLU A CA 1
ATOM 1576 C C . GLU A 1 195 ? -20.479 -2.875 25.959 1.00 92.25 195 GLU A C 1
ATOM 1578 O O . GLU A 1 195 ? -21.612 -3.149 26.358 1.00 92.25 195 GLU A O 1
ATOM 1583 N N . GLY A 1 196 ? -19.449 -3.698 26.146 1.00 88.69 196 GLY A N 1
ATOM 1584 C CA . GLY A 1 196 ? -19.534 -4.947 26.899 1.00 88.69 196 GLY A CA 1
ATOM 1585 C C . GLY A 1 196 ? -20.241 -6.106 26.192 1.00 88.69 196 GLY A C 1
ATOM 1586 O O . GLY A 1 196 ? -20.344 -7.189 26.760 1.00 88.69 196 GLY A O 1
ATOM 1587 N N . CYS A 1 197 ? -20.699 -5.921 24.950 1.00 86.50 197 CYS A N 1
ATOM 1588 C CA . CYS A 1 197 ? -21.379 -6.969 24.179 1.00 86.50 197 CYS A CA 1
ATOM 1589 C C . CYS A 1 197 ? -20.475 -8.160 23.829 1.00 86.50 197 CYS A C 1
ATOM 1591 O O . CYS A 1 197 ? -20.975 -9.248 23.551 1.00 86.50 197 CYS A O 1
ATOM 1593 N N . ILE A 1 198 ? -19.156 -7.948 23.821 1.00 89.06 198 ILE A N 1
ATOM 1594 C CA . ILE A 1 198 ? -18.167 -8.950 23.412 1.00 89.06 198 ILE A CA 1
ATOM 1595 C C . ILE A 1 198 ? -17.345 -9.507 24.579 1.00 89.06 198 ILE A C 1
ATOM 1597 O O . ILE A 1 198 ? -16.610 -10.465 24.379 1.00 89.06 198 ILE A O 1
ATOM 1601 N N . ASP A 1 199 ? -17.483 -8.975 25.798 1.00 88.56 199 ASP A N 1
ATOM 1602 C CA . ASP A 1 199 ? -16.628 -9.324 26.951 1.00 88.56 199 ASP A CA 1
ATOM 1603 C C . ASP A 1 199 ? -16.677 -10.821 27.303 1.00 88.56 199 ASP A C 1
ATOM 1605 O O . ASP A 1 199 ? -15.706 -11.405 27.789 1.00 88.56 199 ASP A O 1
ATOM 1609 N N . THR A 1 200 ? -17.824 -11.455 27.063 1.00 88.69 200 THR A N 1
ATOM 1610 C CA . THR A 1 200 ? -18.067 -12.874 27.345 1.00 88.69 200 THR A CA 1
ATOM 1611 C C . THR A 1 200 ? -17.783 -13.779 26.152 1.00 88.69 200 THR A C 1
ATOM 1613 O O . THR A 1 200 ? -17.908 -15.000 26.276 1.00 88.69 200 THR A O 1
ATOM 1616 N N . TRP A 1 201 ? -17.400 -13.223 24.996 1.00 90.19 201 TRP A N 1
ATOM 1617 C CA . TRP A 1 201 ? -17.199 -14.016 23.792 1.00 90.19 201 TRP A CA 1
ATOM 1618 C C . TRP A 1 201 ? -16.086 -15.042 24.010 1.00 90.19 201 TRP A C 1
ATOM 1620 O O . TRP A 1 201 ? -14.950 -14.669 24.322 1.00 90.19 201 TRP A O 1
ATOM 1630 N N . PRO A 1 202 ? -16.358 -16.342 23.778 1.00 85.69 202 PRO A N 1
ATOM 1631 C CA . PRO A 1 202 ? -15.338 -17.376 23.882 1.00 85.69 202 PRO A CA 1
ATOM 1632 C C . PRO A 1 202 ? -14.127 -17.092 22.991 1.00 85.69 202 PRO A C 1
ATOM 1634 O O . PRO A 1 202 ? -13.020 -17.477 23.354 1.00 85.69 202 PRO A O 1
ATOM 1637 N N . ALA A 1 203 ? -14.321 -16.382 21.874 1.00 83.88 203 ALA A N 1
ATOM 1638 C CA . ALA A 1 203 ? -13.264 -15.950 20.966 1.00 83.88 203 ALA A CA 1
ATOM 1639 C C . ALA A 1 203 ? -12.144 -15.169 21.675 1.00 83.88 203 ALA A C 1
ATOM 1641 O O . ALA A 1 203 ? -10.980 -15.409 21.379 1.00 83.88 203 ALA A O 1
ATOM 1642 N N . LEU A 1 204 ? -12.460 -14.338 22.678 1.00 82.75 204 LEU A N 1
ATOM 1643 C CA . LEU A 1 204 ? -11.452 -13.563 23.416 1.00 82.75 204 LEU A CA 1
ATOM 1644 C C . LEU A 1 204 ? -10.452 -14.437 24.188 1.00 82.75 204 LEU A C 1
ATOM 1646 O O . LEU A 1 204 ? -9.336 -14.004 24.449 1.00 82.75 204 LEU A O 1
ATOM 1650 N N . LYS A 1 205 ? -10.848 -15.658 24.572 1.00 83.75 205 LYS A N 1
ATOM 1651 C CA . LYS A 1 205 ? -10.008 -16.585 25.354 1.00 83.75 205 LYS A CA 1
ATOM 1652 C C . LYS A 1 205 ? -9.534 -17.786 24.545 1.00 83.75 205 LYS A C 1
ATOM 1654 O O . LYS A 1 205 ? -8.450 -18.304 24.783 1.00 83.75 205 LYS A O 1
ATOM 1659 N N . LYS A 1 206 ? -10.377 -18.279 23.637 1.00 81.19 206 LYS A N 1
ATOM 1660 C CA . LYS A 1 206 ? -10.167 -19.544 22.931 1.00 81.19 206 LYS A CA 1
ATOM 1661 C C . LYS A 1 206 ? -9.434 -19.365 21.612 1.00 81.19 206 LYS A C 1
ATOM 1663 O O . LYS A 1 206 ? -8.730 -20.288 21.225 1.00 81.19 206 LYS A O 1
ATOM 1668 N N . TRP A 1 207 ? -9.559 -18.224 20.928 1.00 79.69 207 TRP A N 1
ATOM 1669 C CA . TRP A 1 207 ? -8.920 -18.027 19.623 1.00 79.69 207 TRP A CA 1
ATOM 1670 C C . TRP A 1 207 ? -7.414 -17.807 19.764 1.00 79.69 207 TRP A C 1
ATOM 1672 O O . TRP A 1 207 ? -6.900 -16.696 19.730 1.00 79.69 207 TRP A O 1
ATOM 1682 N N . THR A 1 208 ? -6.704 -18.916 19.907 1.00 76.62 208 THR A N 1
ATOM 1683 C CA . THR A 1 208 ? -5.258 -19.014 19.725 1.00 76.62 208 THR A CA 1
ATOM 1684 C C . THR A 1 208 ? -4.972 -19.692 18.387 1.00 76.62 208 THR A C 1
ATOM 1686 O O . THR A 1 208 ? -5.825 -20.406 17.856 1.00 76.62 208 THR A O 1
ATOM 1689 N N . ARG A 1 209 ? -3.768 -19.500 17.828 1.00 68.56 209 ARG A N 1
ATOM 1690 C CA . ARG A 1 209 ? -3.376 -20.091 16.531 1.00 68.56 209 ARG A CA 1
ATOM 1691 C C . ARG A 1 209 ? -3.601 -21.615 16.487 1.00 68.56 209 ARG A C 1
ATOM 1693 O O . ARG A 1 209 ? -4.002 -22.131 15.457 1.00 68.56 209 ARG A O 1
ATOM 1700 N N . GLY A 1 210 ? -3.414 -22.313 17.614 1.00 73.25 210 GLY A N 1
ATOM 1701 C CA . GLY A 1 210 ? -3.661 -23.758 17.738 1.00 73.25 210 GLY A CA 1
ATOM 1702 C C . GLY A 1 210 ? -5.127 -24.175 17.930 1.00 73.25 210 GLY A C 1
ATOM 1703 O O . GLY A 1 210 ? -5.437 -25.355 17.816 1.00 73.25 210 GLY A O 1
ATOM 1704 N N . TYR A 1 211 ? -6.034 -23.241 18.235 1.00 72.19 211 TYR A N 1
ATOM 1705 C CA . TYR A 1 211 ? -7.471 -23.517 18.356 1.00 72.19 211 TYR A CA 1
ATOM 1706 C C . TYR A 1 211 ? -8.179 -23.535 16.996 1.00 72.19 211 TYR A C 1
ATOM 1708 O O . TYR A 1 211 ? -9.183 -24.217 16.852 1.00 72.19 211 TYR A O 1
ATOM 1716 N N . GLN A 1 212 ? -7.661 -22.793 16.010 1.00 60.81 212 GLN A N 1
ATOM 1717 C CA . GLN A 1 212 ? -8.243 -22.705 14.662 1.00 60.81 212 GLN A CA 1
ATOM 1718 C C . GLN A 1 212 ? -7.815 -23.852 13.732 1.00 60.81 212 GLN A C 1
ATOM 1720 O O . GLN A 1 212 ? -8.399 -24.018 12.669 1.00 60.81 212 GLN A O 1
ATOM 1725 N N . THR A 1 213 ? -6.799 -24.631 14.109 1.00 60.09 213 THR A N 1
ATOM 1726 C CA . THR A 1 213 ? -6.264 -25.764 13.332 1.00 60.09 213 THR A CA 1
ATOM 1727 C C . THR A 1 213 ? -6.817 -27.132 13.761 1.00 60.09 213 THR A C 1
ATOM 1729 O O . THR A 1 213 ? -6.259 -28.158 13.378 1.00 60.09 213 THR A O 1
ATOM 1732 N N . ARG A 1 214 ? -7.903 -27.164 14.547 1.00 48.59 214 ARG A N 1
ATOM 1733 C CA . ARG A 1 214 ? -8.675 -28.371 14.894 1.00 48.59 214 ARG A CA 1
ATOM 1734 C C . ARG A 1 214 ? -10.067 -28.299 14.292 1.00 48.59 214 ARG A C 1
ATOM 1736 O O . ARG A 1 214 ? -10.558 -29.373 13.891 1.00 48.59 214 ARG A O 1
#

Organism: NCBI:txid544730

Secondary structure (DSSP, 8-state):
------------------PPPPP-PPPP---------PPPHHHHHS-TT-SS-HHHHHSGGGGGS-HHHHHHHHTTS-HHHHHHHHTS-HHHHHHHT-HHHHHHHHHHHHTT-----SSHHHHHHHHHHSSPPPPPP-----S---HHHHHHHHHHHPPPPHHHHS---SEEEES--HHHHIIIIITTT--EEEESSSTT-THHHH--TTTTT-

Foldseek 3Di:
DDDDDDDDDDDDDDDDDDDDDDDDDDDDDDDDDDDPPDQDPLNVQQPPPQPDACLCVFCVPCNPDALVVVLVVLLPDAPVVLVVQLPSGVNSVVSSQQQVSLQVNCCVPCVPVWDDDPTSNQRNVCSVPVDRDPDDDDDDDPRHDHPVSVVVVCVVPPDDDVVVVPDDPAAEDEPDDPVRCCVPDVVVVGHHHYPPPCVPPVCVPQPDPVNVVD

Sequence (214 aa):
MPRGFLAVTKLKLTKPNMKMKKEKKPKTPESYKTRTKTPTLRNLLLGPTAKTNLRDTGLGALYCLPDDLLHDILSLLDATDLAVFSTASKSTYVFSSHDPLWRSLVLSKFEGQFSFVHSWKYTYINSLTGKPPPVPESLKITNFYSDYLFQSYLCANMEFKPEWLKRDNIQRRRGISVEEFISCFKEPNKPVLLEGCIDTWPALKKWTRGYQTR

InterPro domains:
  IPR001810 F-box domain [PF12937] (64-107)
  IPR001810 F-box domain [PS50181] (59-105)
  IPR001810 F-box domain [SM00256] (65-105)
  IPR036047 F-box-like domain superfamily [SSF81383] (59-125)
  IPR050910 JMJD6 family arginine demethylases/lysyl-hydroxylases [PTHR12480] (59-210)

Radius of gyration: 35.46 Å; chains: 1; bounding box: 101×96×62 Å

pLDDT: mean 77.61, std 23.01, range [24.5, 96.94]